Protein AF-A0AAV3R545-F1 (afdb_monomer_lite)

Structure (mmCIF, N/CA/C/O backbone):
data_AF-A0AAV3R545-F1
#
_entry.id   AF-A0AAV3R545-F1
#
loop_
_atom_site.group_PDB
_atom_site.id
_atom_site.type_symbol
_atom_site.label_atom_id
_atom_site.label_alt_id
_atom_site.label_comp_id
_atom_site.label_asym_id
_atom_site.label_entity_id
_atom_site.label_seq_id
_atom_site.pdbx_PDB_ins_code
_atom_site.Cartn_x
_atom_site.Cartn_y
_atom_site.Cartn_z
_atom_site.occupancy
_atom_site.B_iso_or_equiv
_atom_site.auth_seq_id
_atom_site.auth_comp_id
_atom_site.auth_asym_id
_atom_site.auth_atom_id
_atom_site.pdbx_PDB_model_num
ATOM 1 N N . MET A 1 1 ? 20.784 -56.265 -13.356 1.00 44.16 1 MET A N 1
ATOM 2 C CA . MET A 1 1 ? 19.702 -55.414 -12.827 1.00 44.16 1 MET A CA 1
ATOM 3 C C . MET A 1 1 ? 20.298 -54.553 -11.735 1.00 44.16 1 MET A C 1
ATOM 5 O O . MET A 1 1 ? 20.534 -55.053 -10.647 1.00 44.16 1 MET A O 1
ATOM 9 N N . SER A 1 2 ? 20.604 -53.310 -12.093 1.00 27.36 2 SER A N 1
ATOM 10 C CA . SER A 1 2 ? 21.056 -52.224 -11.220 1.00 27.36 2 SER A CA 1
ATOM 11 C C . SER A 1 2 ? 20.542 -50.917 -11.844 1.00 27.36 2 SER A C 1
ATOM 13 O O . SER A 1 2 ? 20.323 -50.897 -13.059 1.00 27.36 2 SER A O 1
ATOM 15 N N . PRO A 1 3 ? 20.265 -49.884 -11.038 1.00 34.41 3 PRO A N 1
ATOM 16 C CA . PRO A 1 3 ? 19.277 -48.861 -11.351 1.00 34.41 3 PRO A CA 1
ATOM 17 C C . PRO A 1 3 ? 19.827 -47.755 -12.254 1.00 34.41 3 PRO A C 1
ATOM 19 O O . PRO A 1 3 ? 20.996 -47.381 -12.188 1.00 34.41 3 PRO A O 1
ATOM 22 N N . THR A 1 4 ? 18.939 -47.224 -13.086 1.00 31.77 4 THR A N 1
ATOM 23 C CA . THR A 1 4 ? 19.144 -46.034 -13.908 1.00 31.77 4 THR A CA 1
ATOM 24 C C . THR A 1 4 ? 19.076 -44.797 -13.014 1.00 31.77 4 THR A C 1
ATOM 26 O O . THR A 1 4 ? 18.002 -44.436 -12.541 1.00 31.77 4 THR A O 1
ATOM 29 N N . THR A 1 5 ? 20.217 -44.148 -12.788 1.00 30.41 5 THR A N 1
ATOM 30 C CA . THR A 1 5 ? 20.275 -42.812 -12.184 1.00 30.41 5 THR A CA 1
ATOM 31 C C . THR A 1 5 ? 20.176 -41.768 -13.290 1.00 30.41 5 THR A C 1
ATOM 33 O O . THR A 1 5 ? 21.023 -41.694 -14.179 1.00 30.41 5 THR A O 1
ATOM 36 N N . THR A 1 6 ? 19.111 -40.977 -13.219 1.00 33.50 6 THR A N 1
ATOM 37 C CA . THR A 1 6 ? 18.848 -39.763 -13.993 1.00 33.50 6 THR A CA 1
ATOM 38 C C . THR A 1 6 ? 20.038 -38.804 -13.918 1.00 33.50 6 THR A C 1
ATOM 40 O O . THR A 1 6 ? 20.440 -38.395 -12.830 1.00 33.50 6 THR A O 1
ATOM 43 N N . SER A 1 7 ? 20.605 -38.448 -15.074 1.00 29.83 7 SER A N 1
ATOM 44 C CA . SER A 1 7 ? 21.698 -37.474 -15.165 1.00 29.83 7 SER A CA 1
ATOM 45 C C . SER A 1 7 ? 21.168 -36.064 -14.941 1.00 29.83 7 SER A C 1
ATOM 47 O O . SER A 1 7 ? 20.337 -35.572 -15.705 1.00 29.83 7 SER A O 1
ATOM 49 N N . ALA A 1 8 ? 21.691 -35.424 -13.902 1.00 32.12 8 ALA A N 1
ATOM 50 C CA . ALA A 1 8 ? 21.473 -34.028 -13.586 1.00 32.12 8 ALA A CA 1
ATOM 51 C C . ALA A 1 8 ? 22.062 -33.094 -14.659 1.00 32.12 8 ALA A C 1
ATOM 53 O O . ALA A 1 8 ? 23.067 -33.380 -15.310 1.00 32.12 8 ALA A O 1
ATOM 54 N N . THR A 1 9 ? 21.378 -31.967 -14.807 1.00 37.03 9 THR A N 1
ATOM 55 C CA . THR A 1 9 ? 21.679 -30.774 -15.595 1.00 37.03 9 THR A CA 1
ATOM 56 C C . THR A 1 9 ? 23.107 -30.256 -15.417 1.00 37.03 9 THR A C 1
ATOM 58 O O . THR A 1 9 ? 23.513 -29.918 -14.307 1.00 37.03 9 THR A O 1
ATOM 61 N N . ALA A 1 10 ? 23.816 -30.083 -16.533 1.00 34.56 10 ALA A N 1
ATOM 62 C CA . ALA A 1 10 ? 25.056 -29.322 -16.626 1.00 34.56 10 ALA A CA 1
ATOM 63 C C . ALA A 1 10 ? 24.870 -28.174 -17.633 1.00 34.56 10 ALA A C 1
ATOM 65 O O . ALA A 1 10 ? 25.181 -28.319 -18.809 1.00 34.56 10 ALA A O 1
ATOM 66 N N . TYR A 1 11 ? 24.357 -27.030 -17.175 1.00 37.19 11 TYR A N 1
ATOM 67 C CA . TYR A 1 11 ? 24.550 -25.752 -17.868 1.00 37.19 11 TYR A CA 1
ATOM 68 C C . TYR A 1 11 ? 25.542 -24.924 -17.051 1.00 37.19 11 TYR A C 1
ATOM 70 O O . TYR A 1 11 ? 25.176 -24.075 -16.245 1.00 37.19 11 TYR A O 1
ATOM 78 N N . GLY A 1 12 ? 26.824 -25.254 -17.224 1.00 33.75 12 GLY A N 1
ATOM 79 C CA . GLY A 1 12 ? 27.931 -24.387 -16.835 1.00 33.75 12 GLY A CA 1
ATOM 80 C C . GLY A 1 12 ? 28.019 -23.202 -17.797 1.00 33.75 12 GLY A C 1
ATOM 81 O O . GLY A 1 12 ? 27.789 -23.362 -18.995 1.00 33.75 12 GLY A O 1
ATOM 82 N N . GLY A 1 13 ? 28.322 -22.018 -17.262 1.00 40.00 13 GLY A N 1
ATOM 83 C CA . GLY A 1 13 ? 28.341 -20.739 -17.973 1.00 40.00 13 GLY A CA 1
ATOM 84 C C . GLY A 1 13 ? 29.256 -20.707 -19.199 1.00 40.00 13 GLY A C 1
ATOM 85 O O . GLY A 1 13 ? 30.432 -20.363 -19.106 1.00 40.00 13 GLY A O 1
ATOM 86 N N . ALA A 1 14 ? 28.696 -21.009 -20.368 1.00 47.88 14 ALA A N 1
ATOM 87 C CA . ALA A 1 14 ? 29.290 -20.641 -21.641 1.00 47.88 14 ALA A CA 1
ATOM 88 C C . ALA A 1 14 ? 29.030 -19.145 -21.875 1.00 47.88 14 ALA A C 1
ATOM 90 O O . ALA A 1 14 ? 27.878 -18.721 -21.951 1.00 47.88 14 ALA A O 1
ATOM 91 N N . LYS A 1 15 ? 30.094 -18.337 -21.987 1.00 56.66 15 LYS A N 1
ATOM 92 C CA . LYS A 1 15 ? 29.983 -16.969 -22.515 1.00 56.66 15 LYS A CA 1
ATOM 93 C C . LYS A 1 15 ? 29.318 -17.063 -23.889 1.00 56.66 15 LYS A C 1
ATOM 95 O O . LYS A 1 15 ? 29.859 -17.737 -24.760 1.00 56.66 15 LYS A O 1
ATOM 100 N N . LEU A 1 16 ? 28.166 -16.423 -24.072 1.00 64.25 16 LEU A N 1
ATOM 101 C CA . LEU A 1 16 ? 27.522 -16.293 -25.379 1.00 64.25 16 LEU A CA 1
ATOM 102 C C . LEU A 1 16 ? 28.503 -15.563 -26.305 1.00 64.25 16 LEU A C 1
ATOM 104 O O . LEU A 1 16 ? 28.792 -14.390 -26.089 1.00 64.25 16 LEU A O 1
ATOM 108 N N . GLN A 1 17 ? 29.096 -16.277 -27.265 1.00 73.25 17 GLN A N 1
ATOM 109 C CA . GLN A 1 17 ? 30.141 -15.716 -28.133 1.00 73.25 17 GLN A CA 1
ATOM 110 C C . GLN A 1 17 ? 29.561 -15.060 -29.388 1.00 73.25 17 GLN A C 1
ATOM 112 O O . GLN A 1 17 ? 30.221 -14.220 -30.004 1.00 73.25 17 GLN A O 1
ATOM 117 N N . THR A 1 18 ? 28.337 -15.434 -29.775 1.00 89.19 18 THR A N 1
ATOM 118 C CA . THR A 1 18 ? 27.686 -14.934 -30.984 1.00 89.19 18 THR A CA 1
ATOM 119 C C . THR A 1 18 ? 26.281 -14.401 -30.708 1.00 89.19 18 THR A C 1
ATOM 121 O O . THR A 1 18 ? 25.601 -14.794 -29.759 1.00 89.19 18 THR A O 1
ATOM 124 N N . PHE A 1 19 ? 25.833 -13.498 -31.583 1.00 91.12 19 PHE A N 1
ATOM 125 C CA . PHE A 1 19 ? 24.476 -12.956 -31.545 1.00 91.12 19 PHE A CA 1
ATOM 126 C C . PHE A 1 19 ? 23.408 -14.041 -31.763 1.00 91.12 19 PHE A C 1
ATOM 128 O O . PHE A 1 19 ? 22.352 -13.993 -31.135 1.00 91.12 19 PHE A O 1
ATOM 135 N N . ASP A 1 20 ? 23.682 -15.030 -32.614 1.00 91.38 20 ASP A N 1
ATOM 136 C CA . ASP A 1 20 ? 22.726 -16.100 -32.915 1.00 91.38 20 ASP A CA 1
ATOM 137 C C . ASP A 1 20 ? 22.503 -17.010 -31.697 1.00 91.38 20 ASP A C 1
ATOM 139 O O . ASP A 1 20 ? 21.362 -17.381 -31.400 1.00 91.38 20 ASP A O 1
ATOM 143 N N . ASP A 1 21 ? 23.560 -17.288 -30.925 1.00 90.38 21 ASP A N 1
ATOM 144 C CA . ASP A 1 21 ? 23.448 -18.002 -29.648 1.00 90.38 21 ASP A CA 1
ATOM 145 C C . ASP A 1 21 ? 22.614 -17.197 -28.645 1.00 90.38 21 ASP A C 1
ATOM 147 O O . ASP A 1 21 ? 21.720 -17.740 -27.997 1.00 90.38 21 ASP A O 1
ATOM 151 N N . PHE A 1 22 ? 22.856 -15.884 -28.552 1.00 91.62 22 PHE A N 1
ATOM 152 C CA . PHE A 1 22 ? 22.104 -14.986 -27.673 1.00 91.62 22 PHE A CA 1
ATOM 153 C C . PHE A 1 22 ? 20.603 -14.997 -27.986 1.00 91.62 22 PHE A C 1
ATOM 155 O O . PHE A 1 22 ? 19.785 -15.176 -27.082 1.00 91.62 22 PHE A O 1
ATOM 162 N N . VAL A 1 23 ? 20.224 -14.868 -29.261 1.00 91.12 23 VAL A N 1
ATOM 163 C CA . VAL A 1 23 ? 18.810 -14.912 -29.671 1.00 91.12 23 VAL A CA 1
ATOM 164 C C . VAL A 1 23 ? 18.205 -16.293 -29.426 1.00 91.12 23 VAL A C 1
ATOM 166 O O . VAL A 1 23 ? 17.050 -16.387 -29.015 1.00 91.12 23 VAL A O 1
ATOM 169 N N . THR A 1 24 ? 18.970 -17.365 -29.630 1.00 90.38 24 THR A N 1
ATOM 170 C CA . THR A 1 24 ? 18.493 -18.736 -29.403 1.00 90.38 24 THR A CA 1
ATOM 171 C C . THR A 1 24 ? 18.222 -19.000 -27.922 1.00 90.38 24 THR A C 1
ATOM 173 O O . THR A 1 24 ? 17.170 -19.531 -27.573 1.00 90.38 24 THR A O 1
ATOM 176 N N . VAL A 1 25 ? 19.141 -18.598 -27.041 1.00 90.88 25 VAL A N 1
ATOM 177 C CA . VAL A 1 25 ? 19.040 -18.852 -25.596 1.00 90.88 25 VAL A CA 1
ATOM 178 C C . VAL A 1 25 ? 18.043 -17.905 -24.921 1.00 90.88 25 VAL A C 1
ATOM 180 O O . VAL A 1 25 ? 17.323 -18.318 -24.013 1.00 90.88 25 VAL A O 1
ATOM 183 N N . HIS A 1 26 ? 17.960 -16.644 -25.355 1.00 89.25 26 HIS A N 1
ATOM 184 C CA . HIS A 1 26 ? 17.148 -15.616 -24.691 1.00 89.25 26 HIS A CA 1
ATOM 185 C C . HIS A 1 26 ? 15.897 -15.192 -25.465 1.00 89.25 26 HIS A C 1
ATOM 187 O O . HIS A 1 26 ? 15.149 -14.345 -24.983 1.00 89.25 26 HIS A O 1
ATOM 193 N N . GLY A 1 27 ? 15.609 -15.785 -26.626 1.00 86.56 27 GLY A N 1
ATOM 194 C CA . GLY A 1 27 ? 14.497 -15.374 -27.490 1.00 86.56 27 GLY A CA 1
ATOM 195 C C . GLY A 1 27 ? 13.128 -15.366 -26.803 1.00 86.56 27 GLY A C 1
ATOM 196 O O . GLY A 1 27 ? 12.340 -14.449 -27.031 1.00 86.56 27 GLY A O 1
ATOM 197 N N . ILE A 1 28 ? 12.861 -16.336 -25.918 1.00 84.75 28 ILE A N 1
ATOM 198 C CA . ILE A 1 28 ? 11.621 -16.383 -25.123 1.00 84.75 28 ILE A CA 1
ATOM 199 C C . ILE A 1 28 ? 11.548 -15.192 -24.157 1.00 84.75 28 ILE A C 1
ATOM 201 O O . ILE A 1 28 ? 10.515 -14.532 -24.087 1.00 84.75 28 ILE A O 1
ATOM 205 N N . LEU A 1 29 ? 12.644 -14.885 -23.455 1.00 87.81 29 LEU A N 1
ATOM 206 C CA . LEU A 1 29 ? 12.711 -13.764 -22.512 1.00 87.81 29 LEU A CA 1
ATOM 207 C C . LEU A 1 29 ? 12.573 -12.424 -23.239 1.00 87.81 29 LEU A C 1
ATOM 209 O O . LEU A 1 29 ? 11.765 -11.598 -22.838 1.00 87.81 29 LEU A O 1
ATOM 213 N N . LEU A 1 30 ? 13.279 -12.237 -24.356 1.00 89.62 30 LEU A N 1
ATOM 214 C CA . LEU A 1 30 ? 13.199 -11.014 -25.162 1.00 89.62 30 LEU A CA 1
ATOM 215 C C . LEU A 1 30 ? 11.778 -10.752 -25.678 1.00 89.62 30 LEU A C 1
ATOM 217 O O . LEU A 1 30 ? 11.335 -9.604 -25.697 1.00 89.62 30 LEU A O 1
ATOM 221 N N . ALA A 1 31 ? 11.064 -11.809 -26.080 1.00 84.56 31 ALA A N 1
ATOM 222 C CA . ALA A 1 31 ? 9.672 -11.712 -26.506 1.00 84.56 31 ALA A CA 1
ATOM 223 C C . ALA A 1 31 ? 8.729 -11.410 -25.331 1.00 84.56 31 ALA A C 1
ATOM 225 O O . ALA A 1 31 ? 7.874 -10.537 -25.457 1.00 84.56 31 ALA A O 1
ATOM 226 N N . ALA A 1 32 ? 8.904 -12.090 -24.194 1.00 82.62 32 ALA A N 1
ATOM 227 C CA . ALA A 1 32 ? 8.096 -11.874 -22.994 1.00 82.62 32 ALA A CA 1
ATOM 228 C C . ALA A 1 32 ? 8.285 -10.465 -22.402 1.00 82.62 32 ALA A C 1
ATOM 230 O O . ALA A 1 32 ? 7.320 -9.856 -21.956 1.00 82.62 32 ALA A O 1
ATOM 231 N N . SER A 1 33 ? 9.504 -9.921 -22.458 1.00 84.44 33 SER A N 1
ATOM 232 C CA . SER A 1 33 ? 9.833 -8.557 -22.022 1.00 84.44 33 SER A CA 1
ATOM 233 C C . SER A 1 33 ? 9.436 -7.471 -23.031 1.00 84.44 33 SER A C 1
ATOM 235 O O . SER A 1 33 ? 9.666 -6.293 -22.775 1.00 84.44 33 SER A O 1
ATOM 237 N N . GLY A 1 34 ? 8.880 -7.838 -24.192 1.00 88.50 34 GLY A N 1
ATOM 238 C CA . GLY A 1 34 ? 8.415 -6.882 -25.199 1.00 88.50 34 GLY A CA 1
ATOM 239 C C . GLY A 1 34 ? 9.522 -6.111 -25.926 1.00 88.50 34 GLY A C 1
ATOM 240 O O . GLY A 1 34 ? 9.231 -5.099 -26.560 1.00 88.50 34 GLY A O 1
ATOM 241 N N . VAL A 1 35 ? 10.782 -6.565 -25.872 1.00 90.75 35 VAL A N 1
ATOM 242 C CA . VAL A 1 35 ? 11.906 -5.865 -26.515 1.00 90.75 35 VAL A CA 1
ATOM 243 C C . VAL A 1 35 ? 11.809 -6.012 -28.043 1.00 90.75 35 VAL A C 1
ATOM 245 O O . VAL A 1 35 ? 11.854 -7.144 -28.548 1.00 90.75 35 VAL A O 1
ATOM 248 N N . PRO A 1 36 ? 11.734 -4.906 -28.814 1.00 93.00 36 PRO A N 1
ATOM 249 C CA . PRO A 1 36 ? 11.666 -4.950 -30.272 1.00 93.00 36 PRO A CA 1
ATOM 250 C C . PRO A 1 36 ? 12.821 -5.739 -30.899 1.00 93.00 36 PRO A C 1
ATOM 252 O O . PRO A 1 36 ? 13.984 -5.554 -30.542 1.00 93.00 36 PRO A O 1
ATOM 255 N N . LYS A 1 37 ? 12.520 -6.574 -31.905 1.00 92.00 37 LYS A N 1
ATOM 256 C CA . LYS A 1 37 ? 13.533 -7.387 -32.611 1.00 92.00 37 LYS A CA 1
ATOM 257 C C . LYS A 1 37 ? 14.652 -6.548 -33.235 1.00 92.00 37 LYS A C 1
ATOM 259 O O . LYS A 1 37 ? 15.791 -7.003 -33.296 1.00 92.00 37 LYS A O 1
ATOM 264 N N . SER A 1 38 ? 14.343 -5.324 -33.669 1.00 94.12 38 SER A N 1
ATOM 265 C CA . SER A 1 38 ? 15.325 -4.363 -34.193 1.00 94.12 38 SER A CA 1
ATOM 266 C C . SER A 1 38 ? 16.417 -4.015 -33.177 1.00 94.12 38 SER A C 1
ATOM 268 O O . SER A 1 38 ? 17.545 -3.731 -33.573 1.00 94.12 38 SER A O 1
ATOM 270 N N . LEU A 1 39 ? 16.110 -4.083 -31.878 1.00 95.75 39 LEU A N 1
ATOM 271 C CA . LEU A 1 39 ? 17.015 -3.717 -30.791 1.00 95.75 39 LEU A CA 1
ATOM 272 C C . LEU A 1 39 ? 17.810 -4.900 -30.228 1.00 95.75 39 LEU A C 1
ATOM 274 O O . LEU A 1 39 ? 18.756 -4.678 -29.480 1.00 95.75 39 LEU A O 1
ATOM 278 N N . HIS A 1 40 ? 17.501 -6.147 -30.600 1.00 94.69 40 HIS A N 1
ATOM 279 C CA . HIS A 1 40 ? 18.171 -7.335 -30.041 1.00 94.69 40 HIS A CA 1
ATOM 280 C C . HIS A 1 40 ? 19.680 -7.315 -30.272 1.00 94.69 40 HIS A C 1
ATOM 282 O O . HIS A 1 40 ? 20.450 -7.652 -29.376 1.00 94.69 40 HIS A O 1
ATOM 288 N N . ARG A 1 41 ? 20.117 -6.890 -31.464 1.00 94.56 41 ARG A N 1
ATOM 289 C CA . ARG A 1 41 ? 21.546 -6.816 -31.794 1.00 94.56 41 ARG A CA 1
ATOM 290 C C . ARG A 1 41 ? 22.263 -5.736 -30.992 1.00 94.56 41 ARG A C 1
ATOM 292 O O . ARG A 1 41 ? 23.383 -5.966 -30.546 1.00 94.56 41 ARG A O 1
ATOM 299 N N . LEU A 1 42 ? 21.609 -4.594 -30.793 1.00 94.94 42 LEU A N 1
ATOM 300 C CA . LEU A 1 42 ? 22.134 -3.509 -29.969 1.00 94.94 42 LEU A CA 1
ATOM 301 C C . LEU A 1 42 ? 22.218 -3.933 -28.498 1.00 94.94 42 LEU A C 1
ATOM 303 O O . LEU A 1 42 ? 23.244 -3.725 -27.861 1.00 94.94 42 LEU A O 1
ATOM 307 N N . LEU A 1 43 ? 21.181 -4.597 -27.985 1.00 94.50 43 LEU A N 1
ATOM 308 C CA . LEU A 1 43 ? 21.163 -5.144 -26.631 1.00 94.50 43 LEU A CA 1
ATOM 309 C C . LEU A 1 43 ? 22.303 -6.147 -26.418 1.00 94.50 43 LEU A C 1
ATOM 311 O O . LEU A 1 43 ? 23.042 -6.031 -25.448 1.00 94.50 43 LEU A O 1
ATOM 315 N N . TYR A 1 44 ? 22.489 -7.090 -27.347 1.00 94.56 44 TYR A N 1
ATOM 316 C CA . TYR A 1 44 ? 23.595 -8.048 -27.293 1.00 94.56 44 TYR A CA 1
ATOM 317 C C . TYR A 1 44 ? 24.960 -7.355 -27.255 1.00 94.56 44 TYR A C 1
ATOM 319 O O . TYR A 1 44 ? 25.812 -7.723 -26.447 1.00 94.56 44 TYR A O 1
ATOM 327 N N . GLN A 1 45 ? 25.165 -6.340 -28.103 1.00 94.44 45 GLN A N 1
ATOM 328 C CA . GLN A 1 45 ? 26.402 -5.559 -28.107 1.00 94.44 45 GLN A CA 1
ATOM 329 C C . GLN A 1 45 ? 26.638 -4.908 -26.747 1.00 94.44 45 GLN A C 1
ATOM 331 O O . GLN A 1 45 ? 27.707 -5.107 -26.180 1.00 94.44 45 GLN A O 1
ATOM 336 N N . LYS A 1 46 ? 25.629 -4.216 -26.202 1.00 94.81 46 LYS A N 1
ATOM 337 C CA . LYS A 1 46 ? 25.738 -3.541 -24.905 1.00 94.81 46 LYS A CA 1
ATOM 338 C C . LYS A 1 46 ? 25.986 -4.512 -23.756 1.00 94.81 46 LYS A C 1
ATOM 340 O O . LYS A 1 46 ? 26.809 -4.215 -22.904 1.00 94.81 46 LYS A O 1
ATOM 345 N N . LEU A 1 47 ? 25.327 -5.673 -23.748 1.00 91.81 47 LEU A N 1
ATOM 346 C CA . LEU A 1 47 ? 25.538 -6.707 -22.726 1.00 91.81 47 LEU A CA 1
ATOM 347 C C . LEU A 1 47 ? 26.945 -7.302 -22.812 1.00 91.81 47 LEU A C 1
ATOM 349 O O . LEU A 1 47 ? 27.597 -7.496 -21.795 1.00 91.81 47 LEU A O 1
ATOM 353 N N . THR A 1 48 ? 27.430 -7.564 -24.028 1.00 91.75 48 THR A N 1
ATOM 354 C CA . THR A 1 48 ? 28.762 -8.152 -24.244 1.00 91.75 48 THR A CA 1
ATOM 355 C C . THR A 1 48 ? 29.879 -7.169 -23.900 1.00 91.75 48 THR A C 1
ATOM 357 O O . THR A 1 48 ? 30.942 -7.583 -23.444 1.00 91.75 48 THR A O 1
ATOM 360 N N . SER A 1 49 ? 29.657 -5.875 -24.141 1.00 91.81 49 SER A N 1
ATOM 361 C CA . SER A 1 49 ? 30.622 -4.814 -23.852 1.00 91.81 49 SER A CA 1
ATOM 362 C C . SER A 1 49 ? 30.411 -4.132 -22.501 1.00 91.81 49 SER A C 1
ATOM 364 O O . SER A 1 49 ? 31.104 -3.155 -22.242 1.00 91.81 49 SER A O 1
ATOM 366 N N . GLU A 1 50 ? 29.430 -4.568 -21.703 1.00 91.12 50 GLU A N 1
ATOM 367 C CA . GLU A 1 50 ? 29.013 -3.913 -20.452 1.00 91.12 50 GLU A CA 1
ATOM 368 C C . GLU A 1 50 ? 28.826 -2.387 -20.620 1.00 91.12 50 GLU A C 1
ATOM 370 O O . GLU A 1 50 ? 29.307 -1.576 -19.832 1.00 91.12 50 GLU A O 1
ATOM 375 N N . ALA A 1 51 ? 28.160 -1.972 -21.704 1.00 93.12 51 ALA A N 1
ATOM 376 C CA . ALA A 1 51 ? 27.977 -0.559 -22.029 1.00 93.12 51 ALA A CA 1
ATOM 377 C C . ALA A 1 51 ? 26.738 0.029 -21.332 1.00 93.12 51 ALA A C 1
ATOM 379 O O . ALA A 1 51 ? 25.602 -0.232 -21.738 1.00 93.12 51 ALA A O 1
ATOM 380 N N . PHE A 1 52 ? 26.980 0.874 -20.327 1.00 92.69 52 PHE A N 1
ATOM 381 C CA . PHE A 1 52 ? 25.968 1.615 -19.567 1.00 92.69 52 PHE A CA 1
ATOM 382 C C . PHE A 1 52 ? 25.922 3.085 -20.008 1.00 92.69 52 PHE A C 1
ATOM 384 O O . PHE A 1 52 ? 26.498 3.965 -19.376 1.00 92.69 52 PHE A O 1
ATOM 391 N N . ASP A 1 53 ? 25.235 3.353 -21.117 1.00 93.88 53 ASP A N 1
ATOM 392 C CA . ASP A 1 53 ? 25.156 4.671 -21.771 1.00 93.88 53 ASP A CA 1
ATOM 393 C C . ASP A 1 53 ? 23.868 5.451 -21.443 1.00 93.88 53 ASP A C 1
ATOM 395 O O . ASP A 1 53 ? 23.561 6.461 -22.074 1.00 93.88 53 ASP A O 1
ATOM 399 N N . GLY A 1 54 ? 23.091 5.003 -20.450 1.00 91.88 54 GLY A N 1
ATOM 400 C CA . GLY A 1 54 ? 21.854 5.679 -20.041 1.00 91.88 54 GLY A CA 1
ATOM 401 C C . GLY A 1 54 ? 22.080 7.131 -19.602 1.00 91.88 54 GLY A C 1
ATOM 402 O O . GLY A 1 54 ? 21.267 7.998 -19.918 1.00 91.88 54 GLY A O 1
ATOM 403 N N . GLY A 1 55 ? 23.216 7.416 -18.955 1.00 91.00 55 GLY A N 1
ATOM 404 C CA . GLY A 1 55 ? 23.584 8.762 -18.498 1.00 91.00 55 GLY A CA 1
ATOM 405 C C . GLY A 1 55 ? 23.809 9.780 -19.623 1.00 91.00 55 GLY A C 1
ATOM 406 O O . GLY A 1 55 ? 23.681 10.978 -19.395 1.00 91.00 55 GLY A O 1
ATOM 407 N N . ASP A 1 56 ? 24.062 9.330 -20.857 1.00 92.38 56 ASP A N 1
ATOM 408 C CA . ASP A 1 56 ? 24.203 10.227 -22.014 1.00 92.38 56 ASP A CA 1
ATOM 409 C C . ASP A 1 56 ? 22.849 10.764 -22.512 1.00 92.38 56 ASP A C 1
ATOM 411 O O . ASP A 1 56 ? 22.795 11.699 -23.325 1.00 92.38 56 ASP A O 1
ATOM 415 N N . TYR A 1 57 ? 21.754 10.138 -22.068 1.00 94.25 57 TYR A N 1
ATOM 416 C CA . TYR A 1 57 ? 20.381 10.424 -22.479 1.00 94.25 57 TYR A CA 1
ATOM 417 C C . TYR A 1 57 ? 19.518 10.918 -21.333 1.00 94.25 57 TYR A C 1
ATOM 419 O O . TYR A 1 57 ? 18.599 11.693 -21.588 1.00 94.25 57 TYR A O 1
ATOM 427 N N . PHE A 1 58 ? 19.791 10.483 -20.106 1.00 93.62 58 PHE A N 1
ATOM 428 C CA . PHE A 1 58 ? 18.951 10.778 -18.961 1.00 93.62 58 PHE A CA 1
ATOM 429 C C . PHE A 1 58 ? 19.762 11.270 -17.772 1.00 93.62 58 PHE A C 1
ATOM 431 O O . PHE A 1 58 ? 20.846 10.768 -17.487 1.00 93.62 58 PHE A O 1
ATOM 438 N N . GLN A 1 59 ? 19.178 12.208 -17.038 1.00 92.12 59 GLN A N 1
ATOM 439 C CA . GLN A 1 59 ? 19.704 12.696 -15.774 1.00 92.12 59 GLN A CA 1
ATOM 440 C C . GLN A 1 59 ? 18.613 12.650 -14.713 1.00 92.12 59 GLN A C 1
ATOM 442 O O . GLN A 1 59 ? 17.4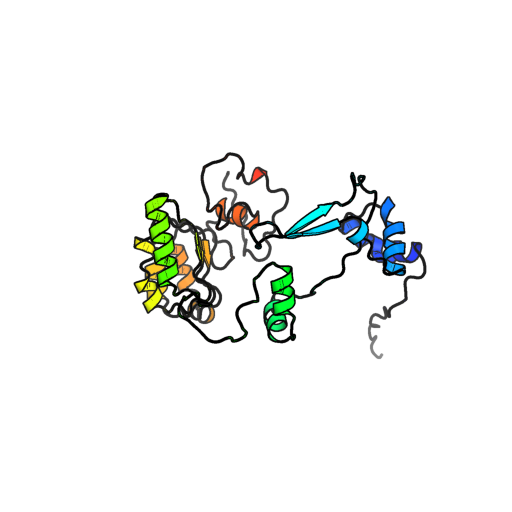45 12.907 -14.991 1.00 92.12 59 GLN A O 1
ATOM 447 N N . VAL A 1 60 ? 19.004 12.321 -13.487 1.00 88.00 60 VAL A N 1
ATOM 448 C CA . VAL A 1 60 ? 18.120 12.394 -12.327 1.00 88.00 60 VAL A CA 1
ATOM 449 C C . VAL A 1 60 ? 18.331 13.744 -11.649 1.00 88.00 60 VAL A C 1
ATOM 451 O O . VAL A 1 60 ? 19.460 14.092 -11.306 1.00 88.00 60 VAL A O 1
ATOM 454 N N . GLU A 1 61 ? 17.255 14.500 -11.457 1.00 87.06 61 GLU A N 1
ATOM 455 C CA . GLU A 1 61 ? 17.272 15.803 -10.789 1.00 87.06 61 GLU A CA 1
ATOM 456 C C . GLU A 1 61 ? 16.371 15.788 -9.552 1.00 87.06 61 GLU A C 1
ATOM 458 O O . GLU A 1 61 ? 15.322 15.137 -9.540 1.00 87.06 61 GLU A O 1
ATOM 463 N N . GLN A 1 62 ? 16.777 16.517 -8.513 1.00 78.44 62 GLN A N 1
ATOM 464 C CA . GLN A 1 62 ? 15.949 16.753 -7.331 1.00 78.44 62 GLN A CA 1
ATOM 465 C C . GLN A 1 62 ? 14.877 17.804 -7.642 1.00 78.44 62 GLN A C 1
ATOM 467 O O . GLN A 1 62 ? 15.131 18.767 -8.368 1.00 78.44 62 GLN A O 1
ATOM 472 N N . VAL A 1 63 ? 13.675 17.607 -7.107 1.00 80.69 63 VAL A N 1
ATOM 473 C CA . VAL A 1 63 ? 12.584 18.591 -7.164 1.00 80.69 63 VAL A CA 1
ATOM 474 C C . VAL A 1 63 ? 12.669 19.503 -5.931 1.00 80.69 63 VAL A C 1
ATOM 476 O O . VAL A 1 63 ? 13.188 19.077 -4.904 1.00 80.69 63 VAL A O 1
ATOM 479 N N . GLU A 1 64 ? 12.179 20.746 -6.026 1.00 65.19 64 GLU A N 1
ATOM 480 C CA . GLU A 1 64 ? 12.323 21.803 -4.999 1.00 65.19 64 GLU A CA 1
ATOM 481 C C . GLU A 1 64 ? 11.852 21.408 -3.581 1.00 65.19 64 GLU A C 1
ATOM 483 O O . GLU A 1 64 ? 12.317 22.004 -2.617 1.00 65.19 64 GLU A O 1
ATOM 488 N N . ASP A 1 65 ? 10.997 20.388 -3.442 1.00 64.25 65 ASP A N 1
ATOM 489 C CA . ASP A 1 65 ? 10.486 19.875 -2.155 1.00 64.25 65 ASP A CA 1
ATOM 490 C C . ASP A 1 65 ? 11.243 18.628 -1.630 1.00 64.25 65 ASP A C 1
ATOM 492 O O . ASP A 1 65 ? 10.821 17.979 -0.679 1.00 64.25 65 ASP A O 1
ATOM 496 N N . GLY A 1 66 ? 12.347 18.226 -2.274 1.00 62.53 66 GLY A N 1
ATOM 497 C CA . GLY A 1 66 ? 13.283 17.192 -1.798 1.00 62.53 66 GLY A CA 1
ATOM 498 C C . GLY A 1 66 ? 12.793 15.739 -1.865 1.00 62.53 66 GLY A C 1
ATOM 499 O O . GLY A 1 66 ? 13.587 14.854 -2.164 1.00 62.53 66 GLY A O 1
ATOM 500 N N . ARG A 1 67 ? 11.491 15.481 -1.693 1.00 68.19 67 ARG A N 1
ATOM 501 C CA . ARG A 1 67 ? 10.884 14.139 -1.551 1.00 68.19 67 ARG A CA 1
ATOM 502 C C . ARG A 1 67 ? 10.737 13.341 -2.843 1.00 68.19 67 ARG A C 1
ATOM 504 O O . ARG A 1 67 ? 10.313 12.189 -2.818 1.00 68.19 67 ARG A O 1
ATOM 511 N N . GLN A 1 68 ? 11.030 13.948 -3.988 1.00 72.38 68 GLN A N 1
ATOM 512 C CA . GLN A 1 68 ? 10.874 13.313 -5.292 1.00 72.38 68 GLN A CA 1
ATOM 513 C C . GLN A 1 68 ? 12.053 13.638 -6.205 1.00 72.38 68 GLN A C 1
ATOM 515 O O . GLN A 1 68 ? 12.641 14.723 -6.154 1.00 72.38 68 GLN A O 1
ATOM 520 N N . ARG A 1 69 ? 12.371 12.687 -7.087 1.00 79.50 69 ARG A N 1
ATOM 521 C CA . ARG A 1 69 ? 13.353 12.855 -8.158 1.00 79.50 69 ARG A CA 1
ATOM 522 C C . ARG A 1 69 ? 12.666 12.737 -9.501 1.00 79.50 69 ARG A C 1
ATOM 524 O O . ARG A 1 69 ? 11.852 11.840 -9.710 1.00 79.50 69 ARG A O 1
ATOM 531 N N . ARG A 1 70 ? 13.036 13.608 -10.433 1.00 86.12 70 ARG A N 1
ATOM 532 C CA . ARG A 1 70 ? 12.579 13.531 -11.820 1.00 86.12 70 ARG A CA 1
ATOM 533 C C . ARG A 1 70 ? 13.675 12.958 -12.706 1.00 86.12 70 ARG A C 1
ATOM 535 O O . ARG A 1 70 ? 14.839 13.328 -12.573 1.00 86.12 70 ARG A O 1
ATOM 542 N N . LEU A 1 71 ? 13.293 12.078 -13.627 1.00 88.56 71 LEU A N 1
ATOM 543 C CA . LEU A 1 71 ? 14.160 11.646 -14.718 1.00 88.56 71 LEU A CA 1
ATOM 544 C C . LEU A 1 71 ? 13.963 12.599 -15.900 1.00 88.56 71 LEU A C 1
ATOM 546 O O . LEU A 1 71 ? 12.871 12.689 -16.457 1.00 88.56 71 LEU A O 1
ATOM 550 N N . VAL A 1 72 ? 15.015 13.312 -16.279 1.00 91.19 72 VAL A N 1
ATOM 551 C CA . VAL A 1 72 ? 15.012 14.286 -17.371 1.00 91.19 72 VAL A CA 1
ATOM 552 C C . VAL A 1 72 ? 15.723 13.698 -18.57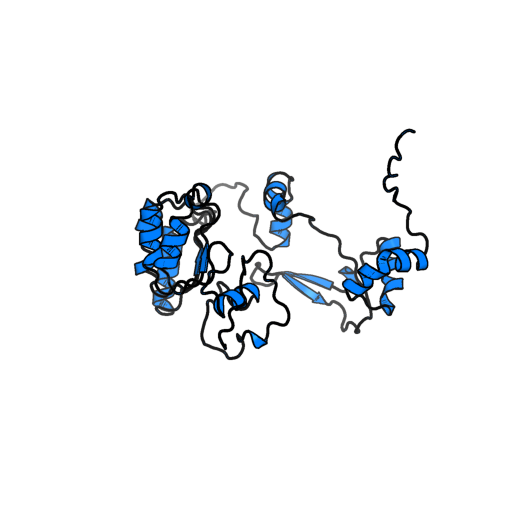7 1.00 91.19 72 VAL A C 1
ATOM 554 O O . VAL A 1 72 ? 16.829 13.178 -18.460 1.00 91.19 72 VAL A O 1
ATOM 557 N N . CYS A 1 73 ? 15.097 13.798 -19.749 1.00 92.25 73 CYS A N 1
ATOM 558 C CA . CYS A 1 73 ? 15.740 13.481 -21.018 1.00 92.25 73 CYS A CA 1
ATOM 559 C C . CYS A 1 73 ? 16.642 14.647 -21.446 1.00 92.25 73 CYS A C 1
ATOM 561 O O . CYS A 1 73 ? 16.170 15.762 -21.649 1.00 92.25 73 CYS A O 1
ATOM 563 N N . LEU A 1 74 ? 17.933 14.375 -21.617 1.00 92.50 74 LEU A N 1
ATOM 564 C CA . LEU A 1 74 ? 18.952 15.335 -22.051 1.00 92.50 74 LEU A CA 1
ATOM 565 C C . LEU A 1 74 ? 18.954 15.557 -23.569 1.00 92.50 74 LEU A C 1
ATOM 567 O O . LEU A 1 74 ? 19.582 16.492 -24.066 1.00 92.50 74 LEU A O 1
ATOM 571 N N . LYS A 1 75 ? 18.301 14.673 -24.331 1.00 90.56 75 LYS A N 1
ATOM 572 C CA . LYS A 1 75 ? 18.145 14.813 -25.783 1.00 90.56 75 LYS A CA 1
ATOM 573 C C . LYS A 1 75 ? 16.852 15.554 -26.107 1.00 90.56 75 LYS A C 1
ATOM 575 O O . LYS A 1 75 ? 15.841 15.361 -25.443 1.00 90.56 75 LYS A O 1
ATOM 580 N N . GLU A 1 76 ? 16.877 16.329 -27.187 1.00 89.50 76 GLU A N 1
ATOM 581 C CA . GLU A 1 76 ? 15.711 17.066 -27.696 1.00 89.50 76 GLU A CA 1
ATOM 582 C C . GLU A 1 76 ? 14.550 16.129 -28.079 1.00 89.50 76 GLU A C 1
ATOM 584 O O . GLU A 1 76 ? 13.382 16.472 -27.922 1.00 89.50 76 GLU A O 1
ATOM 589 N N . SER A 1 77 ? 14.863 14.916 -28.547 1.00 90.00 77 SER A N 1
ATOM 590 C CA . SER A 1 77 ? 13.886 13.845 -28.748 1.00 90.00 77 SER A CA 1
ATOM 591 C C . SER A 1 77 ? 14.544 12.463 -28.709 1.00 90.00 77 SER A C 1
ATOM 593 O O . SER A 1 77 ? 15.740 12.318 -28.975 1.00 90.00 77 SER A O 1
ATOM 595 N N . ILE A 1 78 ? 13.747 11.438 -28.395 1.00 90.06 78 ILE A N 1
ATOM 596 C CA . ILE A 1 78 ? 14.119 10.024 -28.510 1.00 90.06 78 ILE A CA 1
ATOM 597 C C . ILE A 1 78 ? 13.107 9.361 -29.443 1.00 90.06 78 ILE A C 1
ATOM 599 O O . ILE A 1 78 ? 11.897 9.455 -29.237 1.00 90.06 78 ILE A O 1
ATOM 603 N N . GLY A 1 79 ? 13.604 8.716 -30.497 1.00 92.44 79 GLY A N 1
ATOM 604 C CA . GLY A 1 79 ? 12.759 8.022 -31.460 1.00 92.44 79 GLY A CA 1
ATOM 605 C C . GLY A 1 79 ? 12.131 6.762 -30.865 1.00 92.44 79 GLY A C 1
ATOM 606 O O . GLY A 1 79 ? 12.711 6.090 -30.012 1.00 92.44 79 GLY A O 1
ATOM 607 N N . LYS A 1 80 ? 10.947 6.392 -31.357 1.00 91.75 80 LYS A N 1
ATOM 608 C CA . LYS A 1 80 ? 10.344 5.100 -31.014 1.00 91.75 80 LYS A CA 1
ATOM 609 C C . LYS A 1 80 ? 11.275 3.959 -31.442 1.00 91.75 80 LYS A C 1
ATOM 611 O O . LYS A 1 80 ? 11.765 3.965 -32.569 1.00 91.75 80 LYS A O 1
ATOM 616 N N . ASP A 1 81 ? 11.483 2.993 -30.547 1.00 92.75 81 ASP A N 1
ATOM 617 C CA . ASP A 1 81 ? 12.313 1.799 -30.761 1.00 92.75 81 ASP A CA 1
ATOM 618 C C . ASP A 1 81 ? 13.735 2.118 -31.269 1.00 92.75 81 ASP A C 1
ATOM 620 O O . ASP A 1 81 ? 14.341 1.315 -31.979 1.00 92.75 81 ASP A O 1
ATOM 624 N N . SER A 1 82 ? 14.270 3.303 -30.937 1.00 93.69 82 SER A N 1
ATOM 625 C CA . SER A 1 82 ? 15.563 3.765 -31.454 1.00 93.69 82 SER A CA 1
ATOM 626 C C . SER A 1 82 ? 16.757 3.326 -30.610 1.00 93.69 82 SER A C 1
ATOM 628 O O . SER A 1 82 ? 17.887 3.387 -31.089 1.00 93.69 82 SER A O 1
ATOM 630 N N . ASN A 1 83 ? 16.542 2.944 -29.348 1.00 94.00 83 ASN A N 1
ATOM 631 C CA . ASN A 1 83 ? 17.616 2.580 -28.426 1.00 94.00 83 ASN A CA 1
ATOM 632 C C . ASN A 1 83 ? 17.125 1.619 -27.325 1.00 94.00 83 ASN A C 1
ATOM 634 O O . ASN A 1 83 ? 15.926 1.483 -27.093 1.00 94.00 83 ASN A O 1
ATOM 638 N N . VAL A 1 84 ? 18.069 0.965 -26.647 1.00 94.06 84 VAL A N 1
ATOM 639 C CA . VAL A 1 84 ? 17.869 0.113 -25.465 1.00 94.06 84 VAL A CA 1
ATOM 640 C C . VAL A 1 84 ? 18.959 0.444 -24.453 1.00 94.06 84 VAL A C 1
ATOM 642 O O . VAL A 1 84 ? 20.122 0.530 -24.835 1.00 94.06 84 VAL A O 1
ATOM 645 N N . PHE A 1 85 ? 18.609 0.645 -23.187 1.00 93.56 85 PHE A N 1
ATOM 646 C CA . PHE A 1 85 ? 19.556 1.055 -22.148 1.00 93.56 85 PHE A CA 1
ATOM 647 C C . PHE A 1 85 ? 19.697 -0.043 -21.105 1.00 93.56 85 PHE A C 1
ATOM 649 O O . PHE A 1 85 ? 18.699 -0.610 -20.664 1.00 93.56 85 PHE A O 1
ATOM 656 N N . LEU A 1 86 ? 20.938 -0.344 -20.731 1.00 92.12 86 LEU A N 1
ATOM 657 C CA . LEU A 1 86 ? 21.219 -1.232 -19.613 1.00 92.12 86 LEU A CA 1
ATOM 658 C C . LEU A 1 86 ? 21.179 -0.423 -18.323 1.00 92.12 86 LEU A C 1
ATOM 660 O O . LEU A 1 86 ? 21.782 0.647 -18.240 1.00 92.12 86 LEU A O 1
ATOM 664 N N . VAL A 1 87 ? 20.470 -0.947 -17.331 1.00 86.69 87 VAL A N 1
ATOM 665 C CA . VAL A 1 87 ? 20.405 -0.388 -15.983 1.00 86.69 87 VAL A CA 1
ATOM 666 C C . VAL A 1 87 ? 20.816 -1.497 -15.037 1.00 86.69 87 VAL A C 1
ATOM 668 O O . VAL A 1 87 ? 20.263 -2.594 -15.100 1.00 86.69 87 VAL A O 1
ATOM 671 N N . ASP A 1 88 ? 21.808 -1.217 -14.202 1.00 83.88 88 ASP A N 1
ATOM 672 C CA . ASP A 1 88 ? 22.215 -2.150 -13.163 1.00 83.88 88 ASP A CA 1
ATOM 673 C C . ASP A 1 88 ? 21.271 -2.051 -11.959 1.00 83.88 88 ASP A C 1
ATOM 675 O O . ASP A 1 88 ? 20.702 -0.994 -11.665 1.00 83.88 88 ASP A O 1
ATOM 679 N N . HIS A 1 89 ? 21.089 -3.162 -11.256 1.00 79.75 89 HIS A N 1
ATOM 680 C CA . HIS A 1 89 ? 20.242 -3.190 -10.076 1.00 79.75 89 HIS A CA 1
ATOM 681 C C . HIS A 1 89 ? 21.002 -2.592 -8.893 1.00 79.75 89 HIS A C 1
ATOM 683 O O . HIS A 1 89 ? 21.917 -3.209 -8.355 1.00 79.75 89 HIS A O 1
ATOM 689 N N . ALA A 1 90 ? 20.572 -1.416 -8.429 1.00 77.75 90 ALA A N 1
ATOM 690 C CA . ALA A 1 90 ? 21.122 -0.797 -7.220 1.00 77.75 90 ALA A CA 1
ATOM 691 C C . ALA A 1 90 ? 20.997 -1.703 -5.978 1.00 77.75 90 ALA A C 1
ATOM 693 O O . ALA A 1 90 ? 21.825 -1.644 -5.069 1.00 77.75 90 ALA A O 1
ATOM 694 N N . TRP A 1 91 ? 19.960 -2.546 -5.954 1.00 88.12 91 TRP A N 1
ATOM 695 C CA . TRP A 1 91 ? 19.728 -3.571 -4.947 1.00 88.12 91 TRP A CA 1
ATOM 696 C C . TRP A 1 91 ? 18.838 -4.676 -5.533 1.00 88.12 91 TRP A C 1
ATOM 698 O O . TRP A 1 91 ? 17.821 -4.392 -6.162 1.00 88.12 91 TRP A O 1
ATOM 708 N N . THR A 1 92 ? 19.228 -5.940 -5.348 1.00 84.62 92 THR A N 1
ATOM 709 C CA . THR A 1 92 ? 18.432 -7.113 -5.745 1.00 84.62 92 THR A CA 1
ATOM 710 C C . THR A 1 92 ? 18.001 -7.864 -4.495 1.00 84.62 92 THR A C 1
ATOM 712 O O . THR A 1 92 ? 18.853 -8.309 -3.729 1.00 84.62 92 THR A O 1
ATOM 715 N N . PHE A 1 93 ? 16.696 -8.042 -4.303 1.00 84.38 93 PHE A N 1
ATOM 716 C CA . PHE A 1 93 ? 16.152 -8.695 -3.115 1.00 84.38 93 PHE A CA 1
ATOM 717 C C . PHE A 1 93 ? 14.875 -9.480 -3.415 1.00 84.38 93 PHE A C 1
ATOM 719 O O . PHE A 1 93 ? 14.194 -9.260 -4.417 1.00 84.38 93 PHE A O 1
ATOM 726 N N . ARG A 1 94 ? 14.537 -10.400 -2.508 1.00 79.56 94 ARG A N 1
ATOM 727 C CA . ARG A 1 94 ? 13.179 -10.935 -2.364 1.00 79.56 94 ARG A CA 1
ATOM 728 C C . ARG A 1 94 ? 12.500 -10.176 -1.238 1.00 79.56 94 ARG A C 1
ATOM 730 O O . ARG A 1 94 ? 13.157 -9.858 -0.255 1.00 79.56 94 ARG A O 1
ATOM 737 N N . LEU A 1 95 ? 11.196 -9.928 -1.352 1.00 73.75 95 LEU A N 1
ATOM 738 C CA . LEU A 1 95 ? 10.468 -9.103 -0.380 1.00 73.75 95 LEU A CA 1
ATOM 739 C C . LEU A 1 95 ? 10.647 -9.584 1.071 1.00 73.75 95 LEU A C 1
ATOM 741 O O . LEU A 1 95 ? 10.886 -8.772 1.954 1.00 73.75 95 LEU A O 1
ATOM 745 N N . ALA A 1 96 ? 10.618 -10.901 1.295 1.00 73.88 96 ALA A N 1
ATOM 746 C CA . ALA A 1 96 ? 10.809 -11.502 2.618 1.00 73.88 96 ALA A CA 1
ATOM 747 C C . ALA A 1 96 ? 12.207 -11.257 3.219 1.00 73.88 96 ALA A C 1
ATOM 749 O O . ALA A 1 96 ? 12.353 -11.227 4.436 1.00 73.88 96 ALA A O 1
ATOM 750 N N . ASP A 1 97 ? 13.220 -11.065 2.374 1.00 81.75 97 ASP A N 1
ATOM 751 C CA . ASP A 1 97 ? 14.607 -10.855 2.795 1.00 81.75 97 ASP A CA 1
ATOM 752 C C . ASP A 1 97 ? 14.970 -9.361 2.835 1.00 81.75 97 ASP A C 1
ATOM 754 O O . ASP A 1 97 ? 16.019 -8.998 3.359 1.00 81.75 97 ASP A O 1
ATOM 758 N N . ALA A 1 98 ? 14.118 -8.493 2.277 1.00 85.12 98 ALA A N 1
ATOM 759 C CA . ALA A 1 98 ? 14.395 -7.076 2.068 1.00 85.12 98 ALA A CA 1
ATOM 760 C C . ALA A 1 98 ? 14.732 -6.356 3.380 1.00 85.12 98 ALA A C 1
ATOM 762 O O . ALA A 1 98 ? 15.746 -5.669 3.477 1.00 85.12 98 ALA A O 1
ATOM 763 N N . PHE A 1 99 ? 13.895 -6.572 4.398 1.00 83.56 99 PHE A N 1
ATOM 764 C CA . PHE A 1 99 ? 14.049 -5.963 5.715 1.00 83.56 99 PHE A CA 1
ATOM 765 C C . PHE A 1 99 ? 15.355 -6.399 6.393 1.00 83.56 99 PHE A C 1
ATOM 767 O O . PHE A 1 99 ? 16.159 -5.558 6.790 1.00 83.56 99 PHE A O 1
ATOM 774 N N . ASN A 1 100 ? 15.614 -7.710 6.436 1.00 83.38 100 ASN A N 1
ATOM 775 C CA . ASN A 1 100 ? 16.837 -8.250 7.035 1.00 83.38 100 ASN A CA 1
ATOM 776 C C . ASN A 1 100 ? 18.084 -7.750 6.296 1.00 83.38 100 ASN A C 1
ATOM 778 O O . ASN A 1 100 ? 19.064 -7.372 6.925 1.00 83.38 100 ASN A O 1
ATOM 782 N N . GLN A 1 101 ? 18.045 -7.670 4.963 1.00 88.56 101 GLN A N 1
ATOM 783 C CA . GLN A 1 101 ? 19.164 -7.142 4.182 1.00 88.56 101 GLN A CA 1
ATOM 784 C C . GLN A 1 101 ? 19.438 -5.666 4.477 1.00 88.56 101 GLN A C 1
ATOM 786 O O . GLN A 1 101 ? 20.601 -5.293 4.598 1.00 88.56 101 GLN A O 1
ATOM 791 N N . LEU A 1 102 ? 18.404 -4.830 4.615 1.00 89.38 102 LEU A N 1
ATOM 792 C CA . LEU A 1 102 ? 18.583 -3.420 4.982 1.00 89.38 102 LEU A CA 1
ATOM 793 C C . LEU A 1 102 ? 19.218 -3.265 6.368 1.00 89.38 102 LEU A C 1
ATOM 795 O O . LEU A 1 102 ? 20.007 -2.345 6.565 1.00 89.38 102 LEU A O 1
ATOM 799 N N . GLN A 1 103 ? 18.910 -4.170 7.299 1.00 84.31 103 GLN A N 1
ATOM 800 C CA . GLN A 1 103 ? 19.458 -4.155 8.653 1.00 84.31 103 GLN A CA 1
ATOM 801 C C . GLN A 1 103 ? 20.887 -4.714 8.730 1.00 84.31 103 GLN A C 1
ATOM 803 O O . GLN A 1 103 ? 21.728 -4.182 9.452 1.00 84.31 103 GLN A O 1
ATOM 808 N N . GLU A 1 104 ? 21.163 -5.805 8.016 1.00 89.56 104 GLU A N 1
ATOM 809 C CA . GLU A 1 104 ? 22.407 -6.567 8.156 1.00 89.56 104 GLU A CA 1
ATOM 810 C C . GLU A 1 104 ? 23.507 -6.121 7.190 1.00 89.56 104 GLU A C 1
ATOM 812 O O . GLU A 1 104 ? 24.688 -6.294 7.498 1.00 89.56 104 GLU A O 1
ATOM 817 N N . VAL A 1 105 ? 23.158 -5.567 6.021 1.00 90.31 105 VAL A N 1
ATOM 818 C CA . VAL A 1 105 ? 24.138 -5.137 5.014 1.00 90.31 105 VAL A CA 1
ATOM 819 C C . VAL A 1 105 ? 24.589 -3.704 5.315 1.00 90.31 105 VAL A C 1
ATOM 821 O O . VAL A 1 105 ? 23.818 -2.764 5.104 1.00 90.31 105 VAL A O 1
ATOM 824 N N . PRO A 1 106 ? 25.854 -3.488 5.726 1.00 89.94 106 PRO A N 1
ATOM 825 C CA . PRO A 1 106 ? 26.313 -2.166 6.132 1.00 89.94 106 PRO A CA 1
ATOM 826 C C . PRO A 1 106 ? 26.186 -1.131 5.007 1.00 89.94 106 PRO A C 1
ATOM 828 O O . PRO A 1 106 ? 26.605 -1.359 3.862 1.00 89.94 106 PRO A O 1
ATOM 831 N N . GLY A 1 107 ? 25.622 0.032 5.330 1.00 87.06 107 GLY A N 1
ATOM 832 C CA . GLY A 1 107 ? 25.475 1.138 4.390 1.00 87.06 107 GLY A CA 1
ATOM 833 C C . GLY A 1 107 ? 24.347 0.960 3.367 1.00 87.06 107 GLY A C 1
ATOM 834 O O . GLY A 1 107 ? 24.194 1.820 2.499 1.00 87.06 107 GLY A O 1
ATOM 835 N N . LEU A 1 108 ? 23.632 -0.175 3.346 1.00 90.19 108 LEU A N 1
ATOM 836 C CA . LEU A 1 108 ? 22.588 -0.412 2.346 1.00 90.19 108 LEU A CA 1
ATOM 837 C C . LEU A 1 108 ? 21.374 0.479 2.602 1.00 90.19 108 LEU A C 1
ATOM 839 O O . LEU A 1 108 ? 20.908 1.121 1.661 1.00 90.19 108 LEU A O 1
ATOM 843 N N . ALA A 1 109 ? 20.903 0.545 3.848 1.00 87.38 109 ALA A N 1
ATOM 844 C CA . ALA A 1 109 ? 19.768 1.374 4.236 1.00 87.38 109 ALA A CA 1
ATOM 845 C C . ALA A 1 109 ? 20.018 2.852 3.921 1.00 87.38 109 ALA A C 1
ATOM 847 O O . ALA A 1 109 ? 19.182 3.487 3.291 1.00 87.38 109 ALA A O 1
ATOM 848 N N . GLU A 1 110 ? 21.199 3.372 4.245 1.00 87.44 110 GLU A N 1
ATOM 849 C CA . GLU A 1 110 ? 21.590 4.760 4.004 1.00 87.44 110 GLU A CA 1
ATOM 850 C C . GLU A 1 110 ? 21.671 5.066 2.506 1.00 87.44 110 GLU A C 1
ATOM 852 O O . GLU A 1 110 ? 21.197 6.107 2.052 1.00 87.44 110 GLU A O 1
ATOM 857 N N . ARG A 1 111 ? 22.222 4.143 1.703 1.00 86.94 111 ARG A N 1
ATOM 858 C CA . ARG A 1 111 ? 22.249 4.294 0.239 1.00 86.94 111 ARG A CA 1
ATOM 859 C C . ARG A 1 111 ? 20.847 4.258 -0.366 1.00 86.94 111 ARG A C 1
ATOM 861 O O . ARG A 1 111 ? 20.573 5.050 -1.266 1.00 86.94 111 ARG A O 1
ATOM 868 N N . MET A 1 112 ? 19.982 3.348 0.088 1.00 88.75 112 MET A N 1
ATOM 869 C CA . MET A 1 112 ? 18.598 3.258 -0.389 1.00 88.75 112 MET A CA 1
ATOM 870 C C . MET A 1 112 ? 17.801 4.494 0.024 1.00 88.75 112 MET A C 1
ATOM 872 O O . MET A 1 112 ? 17.133 5.082 -0.818 1.00 88.75 112 MET A O 1
ATOM 876 N N . ALA A 1 113 ? 17.946 4.946 1.267 1.00 84.69 113 ALA A N 1
ATOM 877 C CA . ALA A 1 113 ? 17.337 6.167 1.772 1.00 84.69 113 ALA A CA 1
ATOM 878 C C . ALA A 1 113 ? 17.767 7.386 0.945 1.00 84.69 113 ALA A C 1
ATOM 880 O O . ALA A 1 113 ? 16.925 8.060 0.355 1.00 84.69 113 ALA A O 1
ATOM 881 N N . ALA A 1 114 ? 19.075 7.586 0.756 1.00 82.81 114 ALA A N 1
ATOM 882 C CA . ALA A 1 114 ? 19.592 8.667 -0.076 1.00 82.81 114 ALA A CA 1
ATOM 883 C C . ALA A 1 114 ? 19.074 8.590 -1.522 1.00 82.81 114 ALA A C 1
ATOM 885 O O . ALA A 1 114 ? 18.750 9.617 -2.112 1.00 82.81 114 ALA A O 1
ATOM 886 N N . MET A 1 115 ? 18.979 7.394 -2.114 1.00 81.06 115 MET A N 1
ATOM 887 C CA . MET A 1 115 ? 18.451 7.206 -3.472 1.00 81.06 115 MET A CA 1
ATOM 888 C C . MET A 1 115 ? 16.954 7.522 -3.573 1.00 81.06 115 MET A C 1
ATOM 890 O O . MET A 1 115 ? 16.534 8.115 -4.567 1.00 81.06 115 MET A O 1
ATOM 894 N N . MET A 1 116 ? 16.186 7.161 -2.545 1.00 79.44 116 MET A N 1
ATOM 895 C CA . MET A 1 116 ? 14.735 7.342 -2.452 1.00 79.44 116 MET A CA 1
ATOM 896 C C . MET A 1 116 ? 14.329 8.698 -1.859 1.00 79.44 116 MET A C 1
ATOM 898 O O . MET A 1 116 ? 13.149 8.904 -1.599 1.00 79.44 116 MET A O 1
ATOM 902 N N . CYS A 1 117 ? 15.279 9.623 -1.669 1.00 71.94 117 CYS A N 1
ATOM 903 C CA . CYS A 1 117 ? 15.034 10.919 -1.027 1.00 71.94 117 CYS A CA 1
ATOM 904 C C . CYS A 1 117 ? 14.401 10.803 0.369 1.00 71.94 117 CYS A C 1
ATOM 906 O O . CYS A 1 117 ? 13.527 11.582 0.741 1.00 71.94 117 CYS A O 1
ATOM 908 N N . VAL A 1 118 ? 14.851 9.814 1.132 1.00 73.38 118 VAL A N 1
ATOM 909 C CA . VAL A 1 118 ? 14.609 9.722 2.567 1.00 73.38 118 VAL A CA 1
ATOM 910 C C . VAL A 1 118 ? 15.801 10.393 3.242 1.00 73.38 118 VAL A C 1
ATOM 912 O O . VAL A 1 118 ? 16.938 9.946 3.070 1.00 73.38 118 VAL A O 1
ATOM 915 N N . ASP A 1 119 ? 15.563 11.493 3.949 1.00 64.00 119 ASP A N 1
ATOM 916 C CA . ASP A 1 119 ? 16.618 12.266 4.601 1.00 64.00 119 ASP A CA 1
ATOM 917 C C . ASP A 1 119 ? 17.302 11.425 5.698 1.00 64.00 119 ASP A C 1
ATOM 919 O O . ASP A 1 119 ? 16.660 10.960 6.636 1.00 64.00 119 ASP A O 1
ATOM 923 N N . VAL A 1 120 ? 18.616 11.193 5.558 1.00 52.88 120 VAL A N 1
ATOM 924 C CA . VAL A 1 120 ? 19.449 10.433 6.524 1.00 52.88 120 VAL A CA 1
ATOM 925 C C . VAL A 1 120 ? 20.220 11.374 7.467 1.00 52.88 120 VAL A C 1
ATOM 927 O O . VAL A 1 120 ? 20.795 10.943 8.467 1.00 52.88 120 VAL A O 1
ATOM 930 N N . GLU A 1 121 ? 20.252 12.675 7.171 1.00 45.38 121 GLU A N 1
ATOM 931 C CA . GLU A 1 121 ? 20.961 13.674 7.974 1.00 45.38 121 GLU A CA 1
ATOM 932 C C . GLU A 1 121 ? 20.159 14.048 9.230 1.00 45.38 121 GLU A C 1
ATOM 934 O O . GLU A 1 121 ? 19.471 15.063 9.280 1.00 45.38 121 GLU A O 1
ATOM 939 N N . THR A 1 122 ? 20.239 13.219 10.274 1.00 42.59 122 THR A N 1
ATOM 940 C CA . THR A 1 122 ? 19.863 13.628 11.645 1.00 42.59 122 THR A CA 1
ATOM 941 C C . THR A 1 122 ? 20.570 12.815 12.735 1.00 42.59 122 THR A C 1
ATOM 943 O O . THR A 1 122 ? 19.992 12.530 13.781 1.00 42.59 122 THR A O 1
ATOM 946 N N . PHE A 1 123 ? 21.828 12.407 12.517 1.00 44.66 123 PHE A N 1
ATOM 947 C CA . PHE A 1 123 ? 22.512 11.501 13.457 1.00 44.66 123 PHE A CA 1
ATOM 948 C C . PHE A 1 123 ? 23.989 11.798 13.768 1.00 44.66 123 PHE A C 1
ATOM 950 O O . PHE A 1 123 ? 24.689 10.873 14.177 1.00 44.66 123 PHE A O 1
ATOM 957 N N . GLN A 1 124 ? 24.502 13.029 13.626 1.00 34.31 124 GLN A N 1
ATOM 958 C CA . GLN A 1 124 ? 25.830 13.362 14.181 1.00 34.31 124 GLN A CA 1
ATOM 959 C C . GLN A 1 124 ? 25.854 14.716 14.908 1.00 34.31 124 GLN A C 1
ATOM 961 O O . GLN A 1 124 ? 25.412 15.732 14.382 1.00 34.31 124 GLN A O 1
ATOM 966 N N . ASP A 1 125 ? 26.346 14.644 16.147 1.00 47.84 125 ASP A N 1
ATOM 967 C CA . ASP A 1 125 ? 26.384 15.636 17.225 1.00 47.84 125 ASP A CA 1
ATOM 968 C C . ASP A 1 125 ? 27.033 16.988 16.873 1.00 47.84 125 ASP A C 1
ATOM 970 O O . ASP A 1 125 ? 28.200 17.002 16.496 1.00 47.84 125 ASP A O 1
ATOM 974 N N . GLU A 1 126 ? 26.363 18.111 17.182 1.00 33.31 126 GLU A N 1
ATOM 975 C CA . GLU A 1 126 ? 27.006 19.343 17.685 1.00 33.31 126 GLU A CA 1
ATOM 976 C C . GLU A 1 126 ? 26.101 20.082 18.703 1.00 33.31 126 GLU A C 1
ATOM 978 O O . GLU A 1 126 ? 24.874 20.119 18.608 1.00 33.31 126 GLU A O 1
ATOM 983 N N . GLU A 1 127 ? 26.727 20.640 19.741 1.00 37.06 127 GLU A N 1
ATOM 984 C CA . GLU A 1 127 ? 26.123 21.175 20.966 1.00 37.06 127 GLU A CA 1
ATOM 985 C C . GLU A 1 127 ? 25.356 22.519 20.803 1.00 37.06 127 GLU A C 1
ATOM 987 O O . GLU A 1 127 ? 25.981 23.560 20.625 1.00 37.06 127 GLU A O 1
ATOM 992 N N . LYS A 1 128 ? 24.035 22.512 21.094 1.00 31.64 128 LYS A N 1
ATOM 993 C CA . LYS A 1 128 ? 23.152 23.619 21.598 1.00 31.64 128 LYS A CA 1
ATOM 994 C C . LYS A 1 128 ? 22.900 24.859 20.688 1.00 31.64 128 LYS A C 1
ATOM 996 O O . LYS A 1 128 ? 23.769 25.221 19.911 1.00 31.64 128 LYS A O 1
ATOM 1001 N N . PRO A 1 129 ? 21.783 25.632 20.842 1.00 33.25 129 PRO A N 1
ATOM 1002 C CA . PRO A 1 129 ? 20.741 25.590 21.882 1.00 33.25 129 PRO A CA 1
ATOM 1003 C C . PRO A 1 129 ? 19.281 25.485 21.365 1.00 33.25 129 PRO A C 1
ATOM 1005 O O . PRO A 1 129 ? 18.869 26.197 20.458 1.00 33.25 129 PRO A O 1
ATOM 1008 N N . ALA A 1 130 ? 18.479 24.665 22.053 1.00 38.56 130 ALA A N 1
ATOM 1009 C CA . ALA A 1 130 ? 17.021 24.765 22.218 1.00 38.56 130 ALA A CA 1
ATOM 1010 C C . ALA A 1 130 ? 16.203 25.338 21.041 1.00 38.56 130 ALA A C 1
ATOM 1012 O O . ALA A 1 130 ? 15.619 26.416 21.162 1.00 38.56 130 ALA A O 1
ATOM 1013 N N . LYS A 1 131 ? 16.098 24.579 19.949 1.00 34.31 131 LYS A N 1
ATOM 1014 C CA . LYS A 1 131 ? 14.859 24.479 19.169 1.00 34.31 131 LYS A CA 1
ATOM 1015 C C . LYS A 1 131 ? 14.685 23.019 18.773 1.00 34.31 131 LYS A C 1
ATOM 1017 O O . LYS A 1 131 ? 15.512 22.464 18.062 1.00 34.31 131 LYS A O 1
ATOM 1022 N N . GLU A 1 132 ? 13.678 22.420 19.386 1.00 42.06 132 GLU A N 1
ATOM 1023 C CA . GLU A 1 132 ? 13.224 21.049 19.210 1.00 42.06 132 GLU A CA 1
ATOM 1024 C C . GLU A 1 132 ? 12.736 20.870 17.772 1.00 42.06 132 GLU A C 1
ATOM 1026 O O . GLU A 1 132 ? 11.719 21.438 17.400 1.00 42.06 132 GLU A O 1
ATOM 1031 N N . GLU A 1 133 ? 13.477 20.113 16.975 1.00 37.06 133 GLU A N 1
ATOM 1032 C CA . GLU A 1 133 ? 12.909 19.230 15.956 1.00 37.06 133 GLU A CA 1
ATOM 1033 C C . GLU A 1 133 ? 13.710 17.934 16.066 1.00 37.06 133 GLU A C 1
ATOM 1035 O O . GLU A 1 133 ? 14.750 17.697 15.453 1.00 37.06 133 GLU A O 1
ATOM 1040 N N . SER A 1 134 ? 13.266 17.185 17.062 1.00 32.78 134 SER A N 1
ATOM 1041 C CA . SER A 1 134 ? 13.574 15.802 17.349 1.00 32.78 134 SER A CA 1
ATOM 1042 C C . SER A 1 134 ? 13.292 14.939 16.126 1.00 32.78 134 SER A C 1
ATOM 1044 O O . SER A 1 134 ? 12.344 15.144 15.369 1.00 32.78 134 SER A O 1
ATOM 1046 N N . ASN A 1 135 ? 14.101 13.900 15.981 1.00 41.53 135 ASN A N 1
ATOM 1047 C CA . ASN A 1 135 ? 13.731 12.719 15.226 1.00 41.53 135 ASN A CA 1
ATOM 1048 C C . ASN A 1 135 ? 12.615 11.989 15.999 1.00 41.53 135 ASN A C 1
ATOM 1050 O O . ASN A 1 135 ? 12.839 10.965 16.646 1.00 41.53 135 ASN A O 1
ATOM 1054 N N . GLU A 1 136 ? 11.444 12.615 16.071 1.00 43.31 136 GLU A N 1
ATOM 1055 C CA . GLU A 1 136 ? 10.319 12.139 16.850 1.00 43.31 136 GLU A CA 1
ATOM 1056 C C . GLU A 1 136 ? 9.586 11.103 16.013 1.00 43.31 136 GLU A C 1
ATOM 1058 O O . GLU A 1 136 ? 8.862 11.397 15.063 1.00 43.31 136 GLU A O 1
ATOM 1063 N N . LYS A 1 137 ? 9.767 9.841 16.398 1.00 45.78 137 LYS A N 1
ATOM 1064 C CA . LYS A 1 137 ? 8.692 8.865 16.292 1.00 45.78 137 LYS A CA 1
ATOM 1065 C C . LYS A 1 137 ? 7.470 9.543 16.913 1.00 45.78 137 LYS A C 1
ATOM 1067 O O . LYS A 1 137 ? 7.412 9.655 18.136 1.00 45.78 137 LYS A O 1
ATOM 1072 N N . PHE A 1 138 ? 6.597 10.112 16.080 1.00 54.00 138 PHE A N 1
ATOM 1073 C CA . PHE A 1 138 ? 5.453 10.859 16.579 1.00 54.00 138 PHE A CA 1
ATOM 1074 C C . PHE A 1 138 ? 4.679 9.945 17.519 1.00 54.00 138 PHE A C 1
ATOM 1076 O O . PHE A 1 138 ? 4.381 8.799 17.168 1.00 54.00 138 PHE A O 1
ATOM 1083 N N . ASP A 1 139 ? 4.362 10.447 18.708 1.00 80.62 139 ASP A N 1
ATOM 1084 C CA . ASP A 1 139 ? 3.416 9.754 19.566 1.00 80.62 139 ASP A CA 1
ATOM 1085 C C . ASP A 1 139 ? 2.119 9.574 18.764 1.00 80.62 139 ASP A C 1
ATOM 1087 O O . ASP A 1 139 ? 1.669 10.488 18.062 1.00 80.62 139 ASP A O 1
ATOM 1091 N N . ALA A 1 140 ? 1.506 8.393 18.843 1.00 86.81 140 ALA A N 1
ATOM 1092 C CA . ALA A 1 140 ? 0.258 8.109 18.139 1.00 86.81 140 ALA A CA 1
ATOM 1093 C C . ALA A 1 140 ? -0.803 9.178 18.441 1.00 86.81 140 ALA A C 1
ATOM 1095 O O . ALA A 1 140 ? -1.605 9.551 17.579 1.00 86.81 140 ALA A O 1
ATOM 1096 N N . MET A 1 141 ? -0.752 9.724 19.657 1.00 86.12 141 MET A N 1
ATOM 1097 C CA . MET A 1 141 ? -1.611 10.809 20.098 1.00 86.12 141 MET A CA 1
ATOM 1098 C C . MET A 1 141 ? -1.396 12.102 19.311 1.00 86.12 141 MET A C 1
ATOM 1100 O O . MET A 1 141 ? -2.365 12.788 18.988 1.00 86.12 141 MET A O 1
ATOM 1104 N N . GLU A 1 142 ? -0.155 12.436 18.970 1.00 84.69 142 GLU A N 1
ATOM 1105 C CA . GLU A 1 142 ? 0.172 13.638 18.211 1.00 84.69 142 GLU A CA 1
ATOM 1106 C C . GLU A 1 142 ? -0.302 13.541 16.761 1.00 84.69 142 GLU A C 1
ATOM 1108 O O . GLU A 1 142 ? -0.944 14.473 16.268 1.00 84.69 142 GLU A O 1
ATOM 1113 N N . ILE A 1 143 ? -0.095 12.390 16.109 1.00 88.06 143 ILE A N 1
ATOM 1114 C CA . ILE A 1 143 ? -0.618 12.138 14.756 1.00 88.06 143 ILE A CA 1
ATOM 1115 C C . ILE A 1 143 ? -2.137 12.302 14.752 1.00 88.06 143 ILE A C 1
ATOM 1117 O O . ILE A 1 143 ? -2.689 13.045 13.938 1.00 88.06 143 ILE A O 1
ATOM 1121 N N . VAL A 1 144 ? -2.825 11.670 15.705 1.00 90.31 144 VAL A N 1
ATOM 1122 C CA . VAL A 1 144 ? -4.281 11.787 15.822 1.00 90.31 144 VAL A CA 1
ATOM 1123 C C . VAL A 1 144 ? -4.706 13.236 16.069 1.00 90.31 144 VAL A C 1
ATOM 1125 O O . VAL A 1 144 ? -5.656 13.707 15.444 1.00 90.31 144 VAL A O 1
ATOM 1128 N N . MET A 1 145 ? -4.017 13.981 16.937 1.00 87.38 145 MET A N 1
ATOM 1129 C CA . MET A 1 145 ? -4.332 15.393 17.193 1.00 87.38 145 MET A CA 1
ATOM 1130 C C . MET A 1 145 ? -4.126 16.279 15.959 1.00 87.38 145 MET A C 1
ATOM 1132 O O . MET A 1 145 ? -4.942 17.175 15.701 1.00 87.38 145 MET A O 1
ATOM 1136 N N . ARG A 1 146 ? -3.084 16.017 15.169 1.00 87.81 146 ARG A N 1
ATOM 1137 C CA . ARG A 1 146 ? -2.826 16.705 13.902 1.00 87.81 146 ARG A CA 1
ATOM 1138 C C . ARG A 1 146 ? -3.945 16.453 12.893 1.00 87.81 146 ARG A C 1
ATOM 1140 O O . ARG A 1 146 ? -4.512 17.408 12.362 1.00 87.81 146 ARG A O 1
ATOM 1147 N N . GLU A 1 147 ? -4.330 15.196 12.694 1.00 88.06 147 GLU A N 1
ATOM 1148 C CA . GLU A 1 147 ? -5.398 14.823 11.756 1.00 88.06 147 GLU A CA 1
ATOM 1149 C C . GLU A 1 147 ? -6.784 15.324 12.207 1.00 88.06 147 GLU A C 1
ATOM 1151 O O . GLU A 1 147 ? -7.611 15.754 11.394 1.00 88.06 147 GLU A O 1
ATOM 1156 N N . VAL A 1 148 ? -7.041 15.377 13.519 1.00 86.81 148 VAL A N 1
ATOM 1157 C CA . VAL A 1 148 ? -8.242 16.034 14.066 1.00 86.81 148 VAL A CA 1
ATOM 1158 C C . VAL A 1 148 ? -8.257 17.523 13.727 1.00 86.81 148 VAL A C 1
ATOM 1160 O O . VAL A 1 148 ? -9.315 18.073 13.420 1.00 86.81 148 VAL A O 1
ATOM 1163 N N . SER A 1 149 ? -7.107 18.193 13.799 1.00 84.38 149 SER A N 1
ATOM 1164 C CA . SER A 1 149 ? -7.009 19.624 13.495 1.00 84.38 149 SER A CA 1
ATOM 1165 C C . SER A 1 149 ? -7.278 19.880 12.012 1.00 84.38 149 SER A C 1
ATOM 1167 O O . SER A 1 149 ? -8.119 20.717 11.689 1.00 84.38 149 SER A O 1
ATOM 1169 N N . LYS A 1 150 ? -6.710 19.051 11.126 1.00 80.81 150 LYS A N 1
ATOM 1170 C CA . LYS A 1 150 ? -7.006 19.065 9.686 1.00 80.81 150 LYS A CA 1
ATOM 1171 C C . LYS A 1 150 ? -8.498 18.873 9.392 1.00 80.81 150 LYS A C 1
ATOM 1173 O O . LYS A 1 150 ? -9.088 19.633 8.628 1.00 80.81 150 LYS A O 1
ATOM 1178 N N . SER A 1 151 ? -9.150 17.930 10.076 1.00 80.38 151 SER A N 1
ATOM 1179 C CA . SER A 1 151 ? -10.596 17.685 9.934 1.00 80.38 151 SER A CA 1
ATOM 1180 C C . SER A 1 151 ? -11.467 18.883 10.342 1.00 80.38 151 SER A C 1
ATOM 1182 O O . SER A 1 151 ? -12.589 19.033 9.858 1.00 80.38 151 SER A O 1
ATOM 1184 N N . LYS A 1 152 ? -10.980 19.765 11.225 1.00 78.31 152 LYS A N 1
ATOM 1185 C CA . LYS A 1 152 ? -11.695 21.002 11.586 1.00 78.31 152 LYS A CA 1
ATOM 1186 C C . LYS A 1 152 ? -11.557 22.090 10.522 1.00 78.31 152 LYS A C 1
ATOM 1188 O O . LYS A 1 152 ? -12.479 22.887 10.371 1.00 78.31 152 LYS A O 1
ATOM 1193 N N . GLU A 1 153 ? -10.430 22.129 9.819 1.00 77.31 153 GLU A N 1
ATOM 1194 C CA . GLU A 1 153 ? -10.123 23.144 8.806 1.00 77.31 153 GLU A CA 1
ATOM 1195 C C . GLU A 1 153 ? -10.732 22.798 7.441 1.00 77.31 153 GLU A C 1
ATOM 1197 O O . GLU A 1 153 ? -11.327 23.656 6.788 1.00 77.31 153 GLU A O 1
ATOM 1202 N N . GLU A 1 154 ? -10.639 21.531 7.035 1.00 76.69 154 GLU A N 1
ATOM 1203 C CA . GLU A 1 154 ? -11.038 21.047 5.706 1.00 76.69 154 GLU A CA 1
ATOM 1204 C C . GLU A 1 154 ? -12.413 20.342 5.699 1.00 76.69 154 GLU A C 1
ATOM 1206 O O . GLU A 1 154 ? -12.984 20.079 4.637 1.00 76.69 154 GLU A O 1
ATOM 1211 N N . GLY A 1 155 ? -12.987 20.087 6.882 1.00 72.75 155 GLY A N 1
ATOM 1212 C CA . GLY A 1 155 ? -14.295 19.458 7.084 1.00 72.75 155 GLY A CA 1
ATOM 1213 C C . GLY A 1 155 ? -14.220 17.997 7.544 1.00 72.75 155 GLY A C 1
ATOM 1214 O O . GLY A 1 155 ? -13.190 17.337 7.441 1.00 72.75 155 GLY A O 1
ATOM 1215 N N . ALA A 1 156 ? -15.344 17.466 8.041 1.00 63.25 156 ALA A N 1
ATOM 1216 C CA . ALA A 1 156 ? -15.418 16.140 8.677 1.00 63.25 156 ALA A CA 1
ATOM 1217 C C . ALA A 1 156 ? -15.020 14.954 7.769 1.00 63.25 156 ALA A C 1
ATOM 1219 O O . ALA A 1 156 ? -14.742 13.870 8.271 1.00 63.25 156 ALA A O 1
ATOM 1220 N N . ASP A 1 157 ? -14.977 15.164 6.451 1.00 67.88 157 ASP A N 1
ATOM 1221 C CA . ASP A 1 157 ? -14.579 14.165 5.451 1.00 67.88 157 ASP A CA 1
ATOM 1222 C C . ASP A 1 157 ? -13.140 14.364 4.938 1.00 67.88 157 ASP A C 1
ATOM 1224 O O . ASP A 1 157 ? -12.756 13.753 3.940 1.00 67.88 157 ASP A O 1
ATOM 1228 N N . ALA A 1 158 ? -12.345 15.232 5.571 1.00 76.00 158 ALA A N 1
ATOM 1229 C CA . ALA A 1 158 ? -10.960 15.482 5.169 1.00 76.00 158 ALA A CA 1
ATOM 1230 C C . ALA A 1 158 ? -10.032 14.299 5.479 1.00 76.00 158 ALA A C 1
ATOM 1232 O O . ALA A 1 158 ? -9.116 14.008 4.713 1.00 76.00 158 ALA A O 1
ATOM 1233 N N . VAL A 1 159 ? -10.287 13.585 6.580 1.00 85.81 159 VAL A N 1
ATOM 1234 C CA . VAL A 1 159 ? -9.472 12.441 7.006 1.00 85.81 159 VAL A CA 1
ATOM 1235 C C . VAL A 1 159 ? -10.275 11.159 6.852 1.00 85.81 159 VAL A C 1
ATOM 1237 O O . VAL A 1 159 ? -11.159 10.843 7.648 1.00 85.81 159 VAL A O 1
ATOM 1240 N N . ARG A 1 160 ? -9.967 10.411 5.790 1.00 90.94 160 ARG A N 1
ATOM 1241 C CA . ARG A 1 160 ? -10.606 9.120 5.472 1.00 90.94 160 ARG A CA 1
ATOM 1242 C C . ARG A 1 160 ? -9.618 7.956 5.422 1.00 90.94 160 ARG A C 1
ATOM 1244 O O . ARG A 1 160 ? -10.046 6.812 5.279 1.00 90.94 160 ARG A O 1
ATOM 1251 N N . TRP A 1 161 ? -8.331 8.246 5.575 1.00 93.75 161 TRP A N 1
ATOM 1252 C CA . TRP A 1 161 ? -7.246 7.278 5.634 1.00 93.75 161 TRP A CA 1
ATOM 1253 C C . TRP A 1 161 ? -6.305 7.670 6.764 1.00 93.75 161 TRP A C 1
ATOM 1255 O O . TRP A 1 161 ? -5.806 8.792 6.779 1.00 93.75 161 TRP A O 1
ATOM 1265 N N . LEU A 1 162 ? -6.094 6.762 7.712 1.00 95.00 162 LEU A N 1
ATOM 1266 C CA . LEU A 1 162 ? -5.254 6.994 8.879 1.00 95.00 162 LEU A CA 1
ATOM 1267 C C . LEU A 1 162 ? -4.234 5.863 9.000 1.00 95.00 162 LEU A C 1
ATOM 1269 O O . LEU A 1 162 ? -4.601 4.689 9.004 1.00 95.00 162 LEU A O 1
ATOM 1273 N N . GLU A 1 163 ? -2.963 6.233 9.096 1.00 95.31 163 GLU A N 1
ATOM 1274 C CA . GLU A 1 163 ? -1.835 5.314 9.253 1.00 95.31 163 GLU A CA 1
ATOM 1275 C C . GLU A 1 163 ? -1.190 5.569 10.606 1.00 95.31 163 GLU A C 1
ATOM 1277 O O . GLU A 1 163 ? -0.743 6.680 10.891 1.00 95.31 163 GLU A O 1
ATOM 1282 N N . LEU A 1 164 ? -1.183 4.538 11.439 1.00 95.06 164 LEU A N 1
ATOM 1283 C CA . LEU A 1 164 ? -0.632 4.537 12.784 1.00 95.06 164 LEU A CA 1
ATOM 1284 C C . LEU A 1 164 ? 0.288 3.324 12.926 1.00 95.06 164 LEU A C 1
ATOM 1286 O O . LEU A 1 164 ? 0.086 2.477 13.792 1.00 95.06 164 LEU A O 1
ATOM 1290 N N . ASP A 1 165 ? 1.254 3.210 12.022 1.00 93.75 165 ASP A N 1
ATOM 1291 C CA . ASP A 1 165 ? 2.092 2.022 11.872 1.00 93.75 165 ASP A CA 1
ATOM 1292 C C . ASP A 1 165 ? 3.359 2.107 12.729 1.00 93.75 165 ASP A C 1
ATOM 1294 O O . ASP A 1 165 ? 4.005 3.150 12.799 1.00 93.75 165 ASP A O 1
ATOM 1298 N N . GLU A 1 166 ? 3.723 0.997 13.373 1.00 92.38 166 GLU A N 1
ATOM 1299 C CA . GLU A 1 166 ? 4.961 0.837 14.154 1.00 92.38 166 GLU A CA 1
ATOM 1300 C C . GLU A 1 166 ? 5.144 1.861 15.296 1.00 92.38 166 GLU A C 1
ATOM 1302 O O . GLU A 1 166 ? 6.258 2.117 15.766 1.00 92.38 166 GLU A O 1
ATOM 1307 N N . LEU A 1 167 ? 4.037 2.406 15.808 1.00 91.00 167 LEU A N 1
ATOM 1308 C CA . LEU A 1 167 ? 3.996 3.426 16.863 1.00 91.00 167 LEU A CA 1
ATOM 1309 C C . LEU A 1 167 ? 3.968 2.844 18.282 1.00 91.00 167 LEU A C 1
ATOM 1311 O O . LEU A 1 167 ? 3.779 3.574 19.248 1.00 91.00 167 LEU A O 1
ATOM 1315 N N . GLU A 1 168 ? 4.162 1.530 18.419 1.00 91.44 168 GLU A N 1
ATOM 1316 C CA . GLU A 1 168 ? 4.122 0.817 19.702 1.00 91.44 168 GLU A CA 1
ATOM 1317 C C . GLU A 1 168 ? 2.779 0.933 20.443 1.00 91.44 168 GLU A C 1
ATOM 1319 O O . GLU A 1 168 ? 2.740 0.796 21.664 1.00 91.44 168 GLU A O 1
ATOM 1324 N N . ILE A 1 169 ? 1.681 1.132 19.705 1.00 93.00 169 ILE A N 1
ATOM 1325 C CA . ILE A 1 169 ? 0.324 1.236 20.255 1.00 93.00 169 ILE A CA 1
ATOM 1326 C C . ILE A 1 169 ? -0.061 -0.098 20.900 1.00 93.00 169 ILE A C 1
ATOM 1328 O O . ILE A 1 169 ? -0.114 -1.129 20.226 1.00 93.00 169 ILE A O 1
ATOM 1332 N N . ASP A 1 170 ? -0.338 -0.076 22.200 1.00 94.94 170 ASP A N 1
ATOM 1333 C CA . ASP A 1 170 ? -0.953 -1.187 22.923 1.00 94.94 170 ASP A CA 1
ATOM 1334 C C . ASP A 1 170 ? -2.483 -1.020 23.006 1.00 94.94 170 ASP A C 1
ATOM 1336 O O . ASP A 1 170 ? -3.055 -0.026 22.544 1.00 94.94 170 ASP A O 1
ATOM 1340 N N . ASP A 1 171 ? -3.168 -2.003 23.592 1.00 95.56 171 ASP A N 1
ATOM 1341 C CA . ASP A 1 171 ? -4.632 -2.005 23.695 1.00 95.56 171 ASP A CA 1
ATOM 1342 C C . ASP A 1 171 ? -5.173 -0.800 24.495 1.00 95.56 171 ASP A C 1
ATOM 1344 O O . ASP A 1 171 ? -6.236 -0.260 24.180 1.00 95.56 171 ASP A O 1
ATOM 1348 N N . SER A 1 172 ? -4.428 -0.326 25.503 1.00 95.31 172 SER A N 1
ATOM 1349 C CA . SER A 1 172 ? -4.803 0.854 26.293 1.00 95.31 172 SER A CA 1
ATOM 1350 C C . SER A 1 172 ? -4.666 2.134 25.469 1.00 95.31 172 SER A C 1
ATOM 1352 O O . SER A 1 172 ? -5.535 3.011 25.523 1.00 95.31 172 SER A O 1
ATOM 1354 N N . MET A 1 173 ? -3.586 2.247 24.696 1.00 94.75 173 MET A N 1
ATOM 1355 C CA . MET A 1 173 ? -3.344 3.375 23.811 1.00 94.75 173 MET A CA 1
ATOM 1356 C C . MET A 1 173 ? -4.414 3.434 22.716 1.00 94.75 173 MET A C 1
ATOM 1358 O O . MET A 1 173 ? -4.980 4.504 22.498 1.00 94.75 173 MET A O 1
ATOM 1362 N N . LEU A 1 174 ? -4.776 2.299 22.103 1.00 96.06 174 LEU A N 1
ATOM 1363 C CA . LEU A 1 174 ? -5.837 2.219 21.089 1.00 96.06 174 LEU A CA 1
ATOM 1364 C C . LEU A 1 174 ? -7.162 2.814 21.587 1.00 96.06 174 LEU A C 1
ATOM 1366 O O . LEU A 1 174 ? -7.766 3.634 20.894 1.00 96.06 174 LEU A O 1
ATOM 1370 N N . VAL A 1 175 ? -7.578 2.454 22.805 1.00 96.62 175 VAL A N 1
ATOM 1371 C CA . VAL A 1 175 ? -8.786 3.011 23.438 1.00 96.62 175 VAL A CA 1
ATOM 1372 C C . VAL A 1 175 ? -8.623 4.508 23.703 1.00 96.62 175 VAL A C 1
ATOM 1374 O O . VAL A 1 175 ? -9.543 5.286 23.462 1.00 96.62 175 VAL A O 1
ATOM 1377 N N . SER A 1 176 ? -7.452 4.941 24.180 1.00 94.19 176 SER A N 1
ATOM 1378 C CA . SER A 1 176 ? -7.212 6.356 24.485 1.00 94.19 176 SER A CA 1
ATOM 1379 C C . SER A 1 176 ? -7.232 7.255 23.243 1.00 94.19 176 SER A C 1
ATOM 1381 O O . SER A 1 176 ? -7.669 8.406 23.332 1.00 94.19 176 SER A O 1
ATOM 1383 N N . LEU A 1 177 ? -6.808 6.730 22.086 1.00 93.88 177 LEU A N 1
ATOM 1384 C CA . LEU A 1 177 ? -6.814 7.450 20.814 1.00 93.88 177 LEU A CA 1
ATOM 1385 C C . LEU A 1 177 ? -8.237 7.808 20.371 1.00 93.88 177 LEU A C 1
ATOM 1387 O O . LEU A 1 177 ? -8.393 8.807 19.671 1.00 93.88 177 LEU A O 1
ATOM 1391 N N . ASP A 1 178 ? -9.258 7.044 20.786 1.00 94.62 178 ASP A N 1
ATOM 1392 C CA . ASP A 1 178 ? -10.681 7.315 20.514 1.00 94.62 178 ASP A CA 1
ATOM 1393 C C . ASP A 1 178 ? -10.935 7.633 19.023 1.00 94.62 178 ASP A C 1
ATOM 1395 O O . ASP A 1 178 ? -11.631 8.580 18.638 1.00 94.62 178 ASP A O 1
ATOM 1399 N N . ILE A 1 179 ? -10.294 6.837 18.157 1.00 95.38 179 ILE A N 1
ATOM 1400 C CA . ILE A 1 179 ? -10.357 6.951 16.693 1.00 95.38 179 ILE A CA 1
ATOM 1401 C C . ILE A 1 179 ? -11.813 6.953 16.197 1.00 95.38 179 ILE A C 1
ATOM 1403 O O . ILE A 1 179 ? -12.128 7.805 15.362 1.00 95.38 179 ILE A O 1
ATOM 1407 N N . PRO A 1 180 ? -12.730 6.091 16.696 1.00 94.38 180 PRO A N 1
ATOM 1408 C CA . PRO A 1 180 ? -14.108 6.065 16.206 1.00 94.38 180 PRO A CA 1
ATOM 1409 C C . PRO A 1 180 ? -14.873 7.373 16.408 1.00 94.38 180 PRO A C 1
ATOM 1411 O O . PRO A 1 180 ? -15.626 7.782 15.522 1.00 94.38 180 PRO A O 1
ATOM 1414 N N . SER A 1 181 ? -14.665 8.055 17.537 1.00 92.31 181 SER A N 1
ATOM 1415 C CA . SER A 1 181 ? -15.326 9.335 17.810 1.00 92.31 181 SER A CA 1
ATOM 1416 C C . SER A 1 181 ? -14.695 10.486 17.028 1.00 92.31 181 SER A C 1
ATOM 1418 O O . SER A 1 181 ? -15.394 11.419 16.630 1.00 92.31 181 SER A O 1
ATOM 1420 N N . LYS A 1 182 ? -13.376 10.436 16.801 1.00 92.31 182 LYS A N 1
ATOM 1421 C CA . LYS A 1 182 ? -12.624 11.485 16.091 1.00 92.31 182 LYS A CA 1
ATOM 1422 C C . LYS A 1 182 ? -12.779 11.408 14.571 1.00 92.31 182 LYS A C 1
ATOM 1424 O O . LYS A 1 182 ? -12.864 12.451 13.929 1.00 92.31 182 LYS A O 1
ATOM 1429 N N . PHE A 1 183 ? -12.850 10.199 14.012 1.00 92.62 183 PHE A N 1
ATOM 1430 C CA . PHE A 1 183 ? -12.883 9.940 12.568 1.00 92.62 183 PHE A CA 1
ATOM 1431 C C . PHE A 1 183 ? -14.018 8.967 12.178 1.00 92.62 183 PHE A C 1
ATOM 1433 O O . PHE A 1 183 ? -13.767 7.876 11.663 1.00 92.62 183 PHE A O 1
ATOM 1440 N N . PRO A 1 184 ? -15.300 9.333 12.368 1.00 90.62 184 PRO A N 1
ATOM 1441 C CA . PRO A 1 184 ? -16.433 8.428 12.122 1.00 90.62 184 PRO A CA 1
ATOM 1442 C C . PRO A 1 184 ? -16.614 8.015 10.644 1.00 90.62 184 PRO A C 1
ATOM 1444 O O . PRO A 1 184 ? -17.255 7.002 10.342 1.00 90.62 184 PRO A O 1
ATOM 1447 N N . ASN A 1 185 ? -16.049 8.784 9.706 1.00 89.81 185 ASN A N 1
ATOM 1448 C CA . ASN A 1 185 ? -16.144 8.551 8.258 1.00 89.81 185 ASN A CA 1
ATOM 1449 C C . ASN A 1 185 ? -14.884 7.901 7.659 1.00 89.81 185 ASN A C 1
ATOM 1451 O O . ASN A 1 185 ? -14.724 7.885 6.433 1.00 89.81 185 ASN A O 1
ATOM 1455 N N . LEU A 1 186 ? -14.007 7.357 8.511 1.00 93.56 186 LEU A N 1
ATOM 1456 C CA . LEU A 1 186 ? -12.776 6.698 8.095 1.00 93.56 186 LEU A CA 1
ATOM 1457 C C . LEU A 1 186 ? -13.072 5.494 7.185 1.00 93.56 186 LEU A C 1
ATOM 1459 O O . LEU A 1 186 ? -13.907 4.642 7.500 1.00 93.56 186 LEU A O 1
ATOM 1463 N N . LEU A 1 187 ? -12.383 5.433 6.045 1.00 94.56 187 LEU A N 1
ATOM 1464 C CA . LEU A 1 187 ? -12.454 4.323 5.096 1.00 94.56 187 LEU A CA 1
ATOM 1465 C C . LEU A 1 187 ? -11.285 3.354 5.250 1.00 94.56 187 LEU A C 1
ATOM 1467 O O . LEU A 1 187 ? -11.459 2.164 5.010 1.00 94.56 187 LEU A O 1
ATOM 1471 N N . ALA A 1 188 ? -10.110 3.837 5.635 1.00 96.25 188 ALA A N 1
ATOM 1472 C CA . ALA A 1 188 ? -8.910 3.024 5.736 1.00 96.25 188 ALA A CA 1
ATOM 1473 C C . ALA A 1 188 ? -8.171 3.318 7.042 1.00 96.25 188 ALA A C 1
ATOM 1475 O O . ALA A 1 188 ? -7.942 4.480 7.381 1.00 96.25 188 ALA A O 1
ATOM 1476 N N . LEU A 1 189 ? -7.816 2.258 7.766 1.00 97.56 189 LEU A N 1
ATOM 1477 C CA . LEU A 1 189 ? -7.037 2.335 8.997 1.00 97.56 189 LEU A CA 1
ATOM 1478 C C . LEU A 1 189 ? -5.891 1.331 8.939 1.00 97.56 189 LEU A C 1
ATOM 1480 O O . LEU A 1 189 ? -6.125 0.126 8.814 1.00 97.56 189 LEU A O 1
ATOM 1484 N N . SER A 1 190 ? -4.666 1.824 9.068 1.00 97.25 190 SER A N 1
ATOM 1485 C CA . SER A 1 190 ? -3.488 0.992 9.271 1.00 97.25 190 SER A CA 1
ATOM 1486 C C . SER A 1 190 ? -3.000 1.131 10.708 1.00 97.25 190 SER A C 1
ATOM 1488 O O . SER A 1 190 ? -2.839 2.236 11.219 1.00 97.25 190 SER A O 1
ATOM 1490 N N . LEU A 1 191 ? -2.848 -0.013 11.366 1.00 96.94 191 LEU A N 1
ATOM 1491 C CA . LEU A 1 191 ? -2.284 -0.197 12.702 1.00 96.94 191 LEU A CA 1
ATOM 1492 C C . LEU A 1 191 ? -1.184 -1.268 12.624 1.00 96.94 191 LEU A C 1
ATOM 1494 O O . LEU A 1 191 ? -1.013 -2.074 13.544 1.00 96.94 191 LEU A O 1
ATOM 1498 N N . TYR A 1 192 ? -0.482 -1.330 11.496 1.00 95.25 192 TYR A N 1
ATOM 1499 C CA . TYR A 1 192 ? 0.525 -2.341 11.203 1.00 95.25 192 TYR A CA 1
ATOM 1500 C C . TYR A 1 192 ? 1.678 -2.285 12.216 1.00 95.25 192 TYR A C 1
ATOM 1502 O O . TYR A 1 192 ? 2.110 -1.207 12.613 1.00 95.25 192 TYR A O 1
ATOM 1510 N N . GLY A 1 193 ? 2.183 -3.445 12.641 1.00 93.38 193 GLY A N 1
ATOM 1511 C CA . GLY A 1 193 ? 3.410 -3.525 13.445 1.00 93.38 193 GLY A CA 1
ATOM 1512 C C . GLY A 1 193 ? 3.328 -2.898 14.845 1.00 93.38 193 GLY A C 1
ATOM 1513 O O . GLY A 1 193 ? 4.341 -2.442 15.371 1.00 93.38 193 GLY A O 1
ATOM 1514 N N . ASN A 1 194 ? 2.142 -2.854 15.458 1.00 95.56 194 ASN A N 1
ATOM 1515 C CA . ASN A 1 194 ? 1.949 -2.365 16.828 1.00 95.56 194 ASN A CA 1
ATOM 1516 C C . ASN A 1 194 ? 1.954 -3.511 17.865 1.00 95.56 194 ASN A C 1
ATOM 1518 O O . ASN A 1 194 ? 2.306 -4.655 17.565 1.00 95.56 194 ASN A O 1
ATOM 1522 N N . LYS A 1 195 ? 1.599 -3.201 19.118 1.00 95.00 195 LYS A N 1
ATOM 1523 C CA . LYS A 1 195 ? 1.618 -4.118 20.270 1.00 95.00 195 LYS A CA 1
ATOM 1524 C C . LYS A 1 195 ? 0.202 -4.507 20.717 1.00 95.00 195 LYS A C 1
ATOM 1526 O O . LYS A 1 195 ? -0.051 -4.639 21.908 1.00 95.00 195 LYS A O 1
ATOM 1531 N N . LEU A 1 196 ? -0.726 -4.662 19.771 1.00 95.62 196 LEU A N 1
ATOM 1532 C CA . LEU A 1 196 ? -2.107 -5.053 20.071 1.00 95.62 196 LEU A CA 1
ATOM 1533 C C . LEU A 1 196 ? -2.190 -6.546 20.404 1.00 95.62 196 LEU A C 1
ATOM 1535 O O . LEU A 1 196 ? -1.663 -7.374 19.648 1.00 95.62 196 LEU A O 1
ATOM 1539 N N . GLU A 1 197 ? -2.879 -6.898 21.490 1.00 94.25 197 GLU A N 1
ATOM 1540 C CA . GLU A 1 197 ? -2.959 -8.277 21.993 1.00 94.25 197 GLU A CA 1
ATOM 1541 C C . GLU A 1 197 ? -4.399 -8.730 22.276 1.00 94.25 197 GLU A C 1
ATOM 1543 O O . GLU A 1 197 ? -4.742 -9.879 21.984 1.00 94.25 197 GLU A O 1
ATOM 1548 N N . ASP A 1 198 ? -5.250 -7.850 22.809 1.00 93.62 198 ASP A N 1
ATOM 1549 C CA . ASP A 1 198 ? -6.583 -8.206 23.301 1.00 93.62 198 ASP A CA 1
ATOM 1550 C C . ASP A 1 198 ? -7.664 -8.180 22.199 1.00 93.62 198 ASP A C 1
ATOM 1552 O O . ASP A 1 198 ? -8.042 -7.139 21.653 1.00 93.62 198 ASP A O 1
ATOM 1556 N N . VAL A 1 199 ? -8.219 -9.359 21.896 1.00 93.62 199 VAL A N 1
ATOM 1557 C CA . VAL A 1 199 ? -9.268 -9.545 20.879 1.00 93.62 199 VAL A CA 1
ATOM 1558 C C . VAL A 1 199 ? -10.553 -8.790 21.197 1.00 93.62 199 VAL A C 1
ATOM 1560 O O . VAL A 1 199 ? -11.168 -8.230 20.283 1.00 93.62 199 VAL A O 1
ATOM 1563 N N . GLU A 1 200 ? -10.979 -8.752 22.456 1.00 93.25 200 GLU A N 1
ATOM 1564 C CA . GLU A 1 200 ? -12.218 -8.080 22.846 1.00 93.25 200 GLU A CA 1
ATOM 1565 C C . GLU A 1 200 ? -12.063 -6.561 22.747 1.00 93.25 200 GLU A C 1
ATOM 1567 O O . GLU A 1 200 ? -12.944 -5.890 22.205 1.00 93.25 200 GLU A O 1
ATOM 1572 N N . VAL A 1 201 ? -10.927 -6.022 23.199 1.00 95.50 201 VAL A N 1
ATOM 1573 C CA . VAL A 1 201 ? -10.642 -4.580 23.129 1.00 95.50 201 VAL A CA 1
ATOM 1574 C C . VAL A 1 201 ? -10.536 -4.119 21.678 1.00 95.50 201 VAL A C 1
ATOM 1576 O O . VAL A 1 201 ? -11.269 -3.216 21.266 1.00 95.50 201 VAL A O 1
ATOM 1579 N N . VAL A 1 202 ? -9.687 -4.769 20.874 1.00 95.56 202 VAL A N 1
ATOM 1580 C CA . VAL A 1 202 ? -9.465 -4.370 19.476 1.00 95.56 202 VAL A CA 1
ATOM 1581 C C . VAL A 1 202 ? -10.746 -4.507 18.658 1.00 95.56 202 VAL A C 1
ATOM 1583 O O . VAL A 1 202 ? -11.109 -3.590 17.920 1.00 95.56 202 VAL A O 1
ATOM 1586 N N . SER A 1 203 ? -11.481 -5.617 18.792 1.00 95.19 203 SER A N 1
ATOM 1587 C CA . SER A 1 203 ? -12.733 -5.791 18.045 1.00 95.19 203 SER A CA 1
ATOM 1588 C C . SER A 1 203 ? -13.787 -4.753 18.437 1.00 95.19 203 SER A C 1
ATOM 1590 O O . SER A 1 203 ? -14.451 -4.193 17.562 1.00 95.19 203 SER A O 1
ATOM 1592 N N . LYS A 1 204 ? -13.917 -4.421 19.723 1.00 95.75 204 LYS A N 1
ATOM 1593 C CA . LYS A 1 204 ? -14.860 -3.399 20.185 1.00 95.75 204 LYS A CA 1
ATOM 1594 C C . LYS A 1 204 ? -14.535 -2.011 19.631 1.00 95.75 204 LYS A C 1
ATOM 1596 O O . LYS A 1 204 ? -15.456 -1.312 19.213 1.00 95.75 204 LYS A O 1
ATOM 1601 N N . GLU A 1 205 ? -13.270 -1.604 19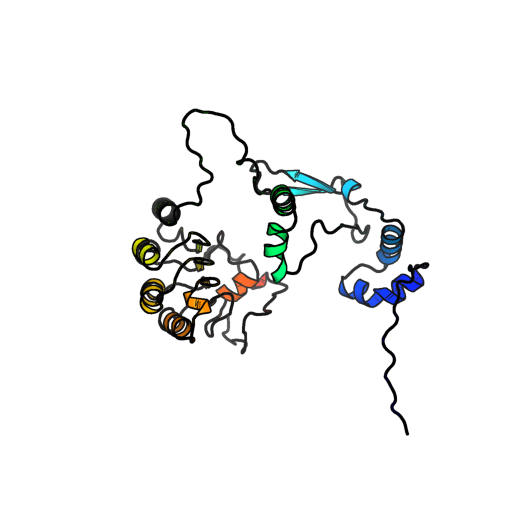.610 1.00 96.50 205 GLU A N 1
ATOM 1602 C CA . GLU A 1 205 ? -12.881 -0.288 19.087 1.00 96.50 205 GLU A CA 1
ATOM 1603 C C . GLU A 1 205 ? -13.054 -0.212 17.567 1.00 96.50 205 GLU A C 1
ATOM 1605 O O . GLU A 1 205 ? -13.747 0.667 17.053 1.00 96.50 205 GLU A O 1
ATOM 1610 N N . ILE A 1 206 ? -12.525 -1.191 16.830 1.00 96.69 206 ILE A N 1
ATOM 1611 C CA . ILE A 1 206 ? -12.567 -1.177 15.364 1.00 96.69 206 ILE A CA 1
ATOM 1612 C C . ILE A 1 206 ? -13.998 -1.287 14.831 1.00 96.69 206 ILE A C 1
ATOM 1614 O O . ILE A 1 206 ? -14.359 -0.601 13.874 1.00 96.69 206 ILE A O 1
ATOM 1618 N N . THR A 1 207 ? -14.856 -2.101 15.452 1.00 96.25 207 THR A N 1
ATOM 1619 C CA . THR A 1 207 ? -16.230 -2.297 14.958 1.00 96.25 207 THR A CA 1
ATOM 1620 C C . THR A 1 207 ? -17.125 -1.071 15.128 1.00 96.25 207 THR A C 1
ATOM 1622 O O . THR A 1 207 ? -18.217 -1.039 14.554 1.00 96.25 207 THR A O 1
ATOM 1625 N N . GLN A 1 208 ? -16.691 -0.031 15.842 1.00 95.88 208 GLN A N 1
ATOM 1626 C CA . GLN A 1 208 ? -17.384 1.260 15.867 1.00 95.88 208 GLN A CA 1
ATOM 1627 C C . GLN A 1 208 ? -17.231 2.026 14.534 1.00 95.88 208 GLN A C 1
ATOM 1629 O O . GLN A 1 208 ? -18.114 2.805 14.173 1.00 95.88 208 GLN A O 1
ATOM 1634 N N . LEU A 1 209 ? -16.191 1.739 13.737 1.00 95.06 209 LEU A N 1
ATOM 1635 C CA . LEU A 1 209 ? -15.936 2.341 12.421 1.00 95.06 209 LEU A CA 1
ATOM 1636 C C . LEU A 1 209 ? -16.790 1.681 11.321 1.00 95.06 209 LEU A C 1
ATOM 1638 O O . LEU A 1 209 ? -16.333 0.846 10.539 1.00 95.06 209 LEU A O 1
ATOM 1642 N N . LYS A 1 210 ? -18.069 2.061 11.227 1.00 91.44 210 LYS A N 1
ATOM 1643 C CA . LYS A 1 210 ? -19.045 1.426 10.308 1.00 91.44 210 LYS A CA 1
ATOM 1644 C C . LYS A 1 210 ? -18.774 1.645 8.814 1.00 91.44 210 LYS A C 1
ATOM 1646 O O . LYS A 1 210 ? -19.292 0.898 7.976 1.00 91.44 210 LYS A O 1
ATOM 1651 N N . ASN A 1 211 ? -17.971 2.650 8.478 1.00 91.81 211 ASN A N 1
ATOM 1652 C CA . ASN A 1 211 ? -17.632 3.007 7.101 1.00 91.81 211 ASN A CA 1
ATOM 1653 C C . ASN A 1 211 ? -16.330 2.366 6.600 1.00 91.81 211 ASN A C 1
ATOM 1655 O O . ASN A 1 211 ? -16.026 2.493 5.412 1.00 91.81 211 ASN A O 1
ATOM 1659 N N . LEU A 1 212 ? -15.607 1.646 7.461 1.00 95.56 212 LEU A N 1
ATOM 1660 C CA . LEU A 1 212 ? -14.298 1.096 7.140 1.00 95.56 212 LEU A CA 1
ATOM 1661 C C . LEU A 1 212 ? -14.369 0.130 5.944 1.00 95.56 212 LEU A C 1
ATOM 1663 O O . LEU A 1 212 ? -15.215 -0.764 5.892 1.00 95.56 212 LEU A O 1
ATOM 1667 N N . ARG A 1 213 ? -13.482 0.350 4.972 1.00 95.38 213 ARG A N 1
ATOM 1668 C CA . ARG A 1 213 ? -13.268 -0.437 3.748 1.00 95.38 213 ARG A CA 1
ATOM 1669 C C . ARG A 1 213 ? -11.957 -1.210 3.790 1.00 95.38 213 ARG A C 1
ATOM 1671 O O . ARG A 1 213 ? -11.903 -2.303 3.235 1.00 95.38 213 ARG A O 1
ATOM 1678 N N . ALA A 1 214 ? -10.933 -0.685 4.456 1.00 96.75 214 ALA A N 1
ATOM 1679 C CA . ALA A 1 214 ? -9.650 -1.357 4.606 1.00 96.75 214 ALA A CA 1
ATOM 1680 C C . ALA A 1 214 ? -9.116 -1.278 6.038 1.00 96.75 214 ALA A C 1
ATOM 1682 O O . ALA A 1 214 ? -9.196 -0.234 6.687 1.00 96.75 214 ALA A O 1
ATOM 1683 N N . LEU A 1 215 ? -8.564 -2.396 6.509 1.00 97.81 215 LEU A N 1
ATOM 1684 C CA . LEU A 1 215 ? -7.934 -2.514 7.818 1.00 97.81 215 LEU A CA 1
ATOM 1685 C C . LEU A 1 215 ? -6.650 -3.341 7.727 1.00 97.81 215 LEU A C 1
ATOM 1687 O O . LEU A 1 215 ? -6.674 -4.468 7.218 1.00 97.81 215 LEU A O 1
ATOM 1691 N N . TRP A 1 216 ? -5.564 -2.819 8.294 1.00 97.12 216 TRP A N 1
ATOM 1692 C CA . TRP A 1 216 ? -4.302 -3.541 8.452 1.00 97.12 216 TRP A CA 1
ATOM 1693 C C . TRP A 1 216 ? -3.912 -3.635 9.926 1.00 97.12 216 TRP A C 1
ATOM 1695 O O . TRP A 1 216 ? -3.680 -2.635 10.592 1.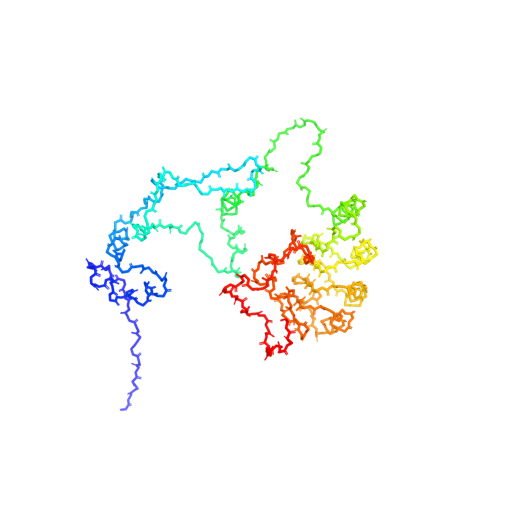00 97.12 216 TRP A O 1
ATOM 1705 N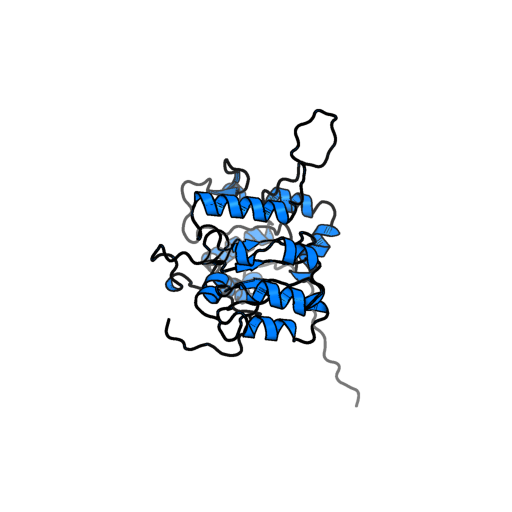 N . LEU A 1 217 ? -3.833 -4.869 10.415 1.00 96.00 217 LEU A N 1
ATOM 1706 C CA . LEU A 1 217 ? -3.382 -5.262 11.751 1.00 96.00 217 LEU A CA 1
ATOM 1707 C C . LEU A 1 217 ? -2.190 -6.228 11.679 1.00 96.00 217 LEU A C 1
ATOM 1709 O O . LEU A 1 217 ? -1.804 -6.805 12.696 1.00 96.00 217 LEU A O 1
ATOM 1713 N N . ASN A 1 218 ? -1.620 -6.456 10.487 1.00 92.25 218 ASN A N 1
ATOM 1714 C CA . ASN A 1 218 ? -0.484 -7.365 10.334 1.00 92.25 218 ASN A CA 1
ATOM 1715 C C . ASN A 1 218 ? 0.657 -6.972 11.283 1.00 92.25 218 ASN A C 1
ATOM 1717 O O . ASN A 1 218 ? 0.786 -5.820 11.693 1.00 92.25 218 ASN A O 1
ATOM 1721 N N . ASP A 1 219 ? 1.452 -7.968 11.654 1.00 92.56 219 ASP A N 1
ATOM 1722 C CA . ASP A 1 219 ? 2.565 -7.835 12.592 1.00 92.56 219 ASP A CA 1
ATOM 1723 C C . ASP A 1 219 ? 2.240 -7.379 14.019 1.00 92.56 219 ASP A C 1
ATOM 1725 O O . ASP A 1 219 ? 3.156 -7.174 14.809 1.00 92.56 219 ASP A O 1
ATOM 1729 N N . ASN A 1 220 ? 0.965 -7.403 14.411 1.00 93.81 220 ASN A N 1
ATOM 1730 C CA . ASN A 1 220 ? 0.567 -7.334 15.816 1.00 93.81 220 ASN A CA 1
ATOM 1731 C C . ASN A 1 220 ? 0.502 -8.736 16.461 1.00 93.81 220 ASN A C 1
ATOM 1733 O O . ASN A 1 220 ? 0.104 -9.701 15.787 1.00 93.81 220 ASN A O 1
ATOM 1737 N N . PRO A 1 221 ? 0.817 -8.882 17.765 1.00 93.50 221 PRO A N 1
ATOM 1738 C CA . PRO A 1 221 ? 0.680 -10.154 18.483 1.00 93.50 221 PRO A CA 1
ATOM 1739 C C . PRO A 1 221 ? -0.719 -10.782 18.374 1.00 93.50 221 PRO A C 1
ATOM 1741 O O . PRO A 1 221 ? -0.831 -11.994 18.186 1.00 93.50 221 PRO A O 1
ATOM 1744 N N . ILE A 1 222 ? -1.776 -9.964 18.387 1.00 92.00 222 ILE A N 1
ATOM 1745 C CA . ILE A 1 222 ? -3.176 -10.391 18.238 1.00 92.00 222 ILE A CA 1
ATOM 1746 C C . ILE A 1 222 ? -3.448 -11.179 16.943 1.00 92.00 222 ILE A C 1
ATOM 1748 O O . ILE A 1 222 ? -4.299 -12.066 16.914 1.00 92.00 222 ILE A O 1
ATOM 1752 N N . VAL A 1 223 ? -2.706 -10.896 15.866 1.00 89.31 223 VAL A N 1
ATOM 1753 C CA . VAL A 1 223 ? -2.830 -11.614 14.586 1.00 89.31 223 VAL A CA 1
ATOM 1754 C C . VAL A 1 223 ? -1.976 -12.883 14.585 1.00 89.31 223 VAL A C 1
ATOM 1756 O O . VAL A 1 223 ? -2.387 -13.894 14.018 1.00 89.31 223 VAL A O 1
ATOM 1759 N N . LYS A 1 224 ? -0.808 -12.864 15.244 1.00 82.44 224 LYS A N 1
ATOM 1760 C CA . LYS A 1 224 ? 0.110 -14.018 15.340 1.00 82.44 224 LYS A CA 1
ATOM 1761 C C . LYS A 1 224 ? -0.445 -15.132 16.229 1.00 82.44 224 LYS A C 1
ATOM 1763 O O . LYS A 1 224 ? -0.239 -16.306 15.935 1.00 82.44 224 LYS A O 1
ATOM 1768 N N . ASN A 1 225 ? -1.177 -14.759 17.275 1.00 73.75 225 ASN A N 1
ATOM 1769 C CA . ASN A 1 225 ? -1.779 -15.683 18.237 1.00 73.75 225 ASN A CA 1
ATOM 1770 C C . ASN A 1 225 ? -3.191 -16.151 17.827 1.00 73.75 225 ASN A C 1
ATOM 1772 O O . ASN A 1 225 ? -3.826 -16.897 18.569 1.00 73.75 225 ASN A O 1
ATOM 1776 N N . GLY A 1 226 ? -3.695 -15.698 16.673 1.00 62.28 226 GLY A N 1
ATOM 1777 C CA . GLY A 1 226 ? -5.109 -15.765 16.317 1.00 62.28 226 GLY A CA 1
ATOM 1778 C C . GLY A 1 226 ? -5.614 -17.157 15.929 1.00 62.28 226 GLY A C 1
ATOM 1779 O O . GLY A 1 226 ? -5.187 -17.749 14.941 1.00 62.28 226 GLY A O 1
ATOM 1780 N N . ASP A 1 227 ? -6.636 -17.610 16.644 1.00 68.06 227 ASP A N 1
ATOM 1781 C CA . ASP A 1 227 ? -7.524 -18.741 16.334 1.00 68.06 227 ASP A CA 1
ATOM 1782 C C . ASP A 1 227 ? -8.633 -18.389 15.314 1.00 68.06 227 ASP A C 1
ATOM 1784 O O . ASP A 1 227 ? -9.539 -19.181 15.058 1.00 68.06 227 ASP A O 1
ATOM 1788 N N . GLY A 1 228 ? -8.552 -17.204 14.698 1.00 76.94 228 GLY A N 1
ATOM 1789 C CA . GLY A 1 228 ? -9.512 -16.696 13.715 1.00 76.94 228 GLY A CA 1
ATOM 1790 C C . GLY A 1 228 ? -10.673 -15.892 14.309 1.00 76.94 228 GLY A C 1
ATOM 1791 O O . GLY A 1 228 ? -11.364 -15.207 13.551 1.00 76.94 228 GLY A O 1
ATOM 1792 N N . HIS A 1 229 ? -10.856 -15.879 15.637 1.00 86.00 229 HIS A N 1
ATOM 1793 C CA . HIS A 1 229 ? -11.974 -15.173 16.275 1.00 86.00 229 HIS A CA 1
ATOM 1794 C C . HIS A 1 229 ? -11.955 -13.658 16.039 1.00 86.00 229 HIS A C 1
ATOM 1796 O O . HIS A 1 229 ? -13.010 -13.073 15.790 1.00 86.00 229 HIS A O 1
ATOM 1802 N N . LEU A 1 230 ? -10.775 -13.024 16.035 1.00 91.12 230 LEU A N 1
ATOM 1803 C CA . LEU A 1 230 ? -10.657 -11.594 15.725 1.00 91.12 230 LEU A CA 1
ATOM 1804 C C . LEU A 1 230 ? -11.194 -11.278 14.325 1.00 91.12 230 LEU A C 1
ATOM 1806 O O . LEU A 1 230 ? -12.001 -10.366 14.163 1.00 91.12 230 LEU A O 1
ATOM 1810 N N . ALA A 1 231 ? -10.737 -12.017 13.312 1.00 90.94 231 ALA A N 1
ATOM 1811 C CA . ALA A 1 231 ? -11.119 -11.760 11.929 1.00 90.94 231 ALA A CA 1
ATOM 1812 C C . ALA A 1 231 ? -12.637 -11.901 11.750 1.00 90.94 231 ALA A C 1
ATOM 1814 O O . ALA A 1 231 ? -13.261 -11.055 11.112 1.00 90.94 231 ALA A O 1
ATOM 1815 N N . GLU A 1 232 ? -13.247 -12.918 12.364 1.00 91.12 232 GLU A N 1
ATOM 1816 C CA . GLU A 1 232 ? -14.697 -13.103 12.318 1.00 91.12 232 GLU A CA 1
ATOM 1817 C C . GLU A 1 232 ? -15.456 -11.969 13.023 1.00 91.12 232 GLU A C 1
ATOM 1819 O O . GLU A 1 232 ? -16.396 -11.420 12.445 1.00 91.12 232 GLU A O 1
ATOM 1824 N N . ALA A 1 233 ? -15.014 -11.545 14.210 1.00 92.81 233 ALA A N 1
ATOM 1825 C CA . ALA A 1 233 ? -15.622 -10.425 14.930 1.00 92.81 233 ALA A CA 1
ATOM 1826 C C . ALA A 1 233 ? -15.560 -9.112 14.126 1.00 92.81 233 ALA A C 1
ATOM 1828 O O . ALA A 1 233 ? -16.560 -8.396 14.017 1.00 92.81 233 ALA A O 1
ATOM 1829 N N . ILE A 1 234 ? -14.411 -8.816 13.506 1.00 94.75 234 ILE A N 1
ATOM 1830 C CA . ILE A 1 234 ? -14.234 -7.633 12.654 1.00 94.75 234 ILE A CA 1
ATOM 1831 C C . ILE A 1 234 ? -15.138 -7.702 11.419 1.00 94.75 234 ILE A C 1
ATOM 1833 O O . ILE A 1 234 ? -15.843 -6.736 11.126 1.00 94.75 234 ILE A O 1
ATOM 1837 N N . LEU A 1 235 ? -15.165 -8.834 10.710 1.00 92.12 235 LEU A N 1
ATOM 1838 C CA . LEU A 1 235 ? -15.984 -8.993 9.504 1.00 92.12 235 LEU A CA 1
ATOM 1839 C C . LEU A 1 235 ? -17.488 -8.905 9.800 1.00 92.12 235 LEU A C 1
ATOM 1841 O O . LEU A 1 235 ? -18.238 -8.364 8.987 1.00 92.12 235 LEU A O 1
ATOM 1845 N N . GLN A 1 236 ? -17.935 -9.387 10.964 1.00 91.94 236 GLN A N 1
ATOM 1846 C CA . GLN A 1 236 ? -19.324 -9.241 11.404 1.00 91.94 236 GLN A CA 1
ATOM 1847 C C . GLN A 1 236 ? -19.660 -7.797 11.814 1.00 91.94 236 GLN A C 1
ATOM 1849 O O . GLN A 1 236 ? -20.763 -7.318 11.543 1.00 91.94 236 GLN A O 1
ATOM 1854 N N . GLY A 1 237 ? -18.731 -7.084 12.460 1.00 92.44 237 GLY A N 1
ATOM 1855 C CA . GLY A 1 237 ? -18.972 -5.728 12.961 1.00 92.44 237 GLY A CA 1
ATOM 1856 C C . GLY A 1 237 ? -18.762 -4.599 11.942 1.00 92.44 237 GLY A C 1
ATOM 1857 O O . GLY A 1 237 ? -19.370 -3.531 12.100 1.00 92.44 237 GLY A O 1
ATOM 1858 N N . CYS A 1 238 ? -17.967 -4.842 10.893 1.00 94.19 238 CYS A N 1
ATOM 1859 C CA . CYS A 1 238 ? -17.651 -3.920 9.796 1.00 94.19 238 CYS A CA 1
ATOM 1860 C C . CYS A 1 238 ? -18.162 -4.478 8.448 1.00 94.19 238 CYS A C 1
ATOM 1862 O O . CYS A 1 238 ? -17.385 -5.013 7.656 1.00 94.19 238 CYS A O 1
ATOM 1864 N N . PRO A 1 239 ? -19.463 -4.333 8.130 1.00 90.19 239 PRO A N 1
ATOM 1865 C CA . PRO A 1 239 ? -20.081 -4.999 6.977 1.00 90.19 239 PRO A CA 1
ATOM 1866 C C . PRO A 1 239 ? -19.561 -4.517 5.614 1.00 90.19 239 PRO A C 1
ATOM 1868 O O . PRO A 1 239 ? -19.709 -5.220 4.619 1.00 90.19 239 PRO A O 1
ATOM 1871 N N . ASN A 1 240 ? -18.957 -3.328 5.559 1.00 92.75 240 ASN A N 1
ATOM 1872 C CA . ASN A 1 240 ? -18.411 -2.749 4.334 1.00 92.75 240 ASN A CA 1
ATOM 1873 C C . ASN A 1 240 ? -16.915 -3.035 4.139 1.00 92.75 240 ASN A C 1
ATOM 1875 O O . ASN A 1 240 ? -16.336 -2.528 3.184 1.00 92.75 240 ASN A O 1
ATOM 1879 N N . LEU A 1 241 ? -16.276 -3.796 5.032 1.00 95.31 241 LEU A N 1
ATOM 1880 C CA . LEU A 1 241 ? -14.842 -4.044 4.948 1.00 95.31 241 LEU A CA 1
ATOM 1881 C C . LEU A 1 241 ? -14.534 -4.879 3.702 1.00 95.31 241 LEU A C 1
ATOM 1883 O O . LEU A 1 241 ? -15.040 -5.990 3.568 1.00 95.31 241 LEU A O 1
ATOM 1887 N N . GLU A 1 242 ? -13.708 -4.354 2.805 1.00 94.12 242 GLU A N 1
ATOM 1888 C CA . GLU A 1 242 ? -13.316 -4.973 1.535 1.00 94.12 242 GLU A CA 1
ATOM 1889 C C . GLU A 1 242 ? -11.906 -5.572 1.595 1.00 94.12 242 GLU A C 1
ATOM 1891 O O . GLU A 1 242 ? -11.649 -6.601 0.969 1.00 94.12 242 GLU A O 1
ATOM 1896 N N . ILE A 1 243 ? -11.008 -4.957 2.374 1.00 94.81 243 ILE A N 1
ATOM 1897 C CA . ILE A 1 243 ? -9.636 -5.418 2.607 1.00 94.81 243 ILE A CA 1
ATOM 1898 C C . ILE A 1 243 ? -9.417 -5.628 4.107 1.00 94.81 243 ILE A C 1
ATOM 1900 O O . ILE A 1 243 ? -9.594 -4.711 4.907 1.00 94.81 243 ILE A O 1
ATOM 1904 N N . TYR A 1 244 ? -8.964 -6.820 4.482 1.00 94.81 244 TYR A N 1
ATOM 1905 C CA . TYR A 1 244 ? -8.486 -7.127 5.828 1.00 94.81 244 TYR A CA 1
ATOM 1906 C C . TYR A 1 244 ? -7.104 -7.761 5.728 1.00 94.81 244 TYR A C 1
ATOM 1908 O O . TYR A 1 244 ? -6.945 -8.791 5.072 1.00 94.81 244 TYR A O 1
ATOM 1916 N N . ASN A 1 245 ? -6.095 -7.153 6.356 1.00 93.00 245 ASN A N 1
ATOM 1917 C CA . ASN A 1 245 ? -4.725 -7.673 6.366 1.00 93.00 245 ASN A CA 1
ATOM 1918 C C . ASN A 1 245 ? -4.198 -7.979 4.952 1.00 93.00 245 ASN A C 1
ATOM 1920 O O . ASN A 1 245 ? -3.638 -9.039 4.683 1.00 93.00 245 ASN A O 1
ATOM 1924 N N . SER A 1 246 ? -4.407 -7.033 4.031 1.00 88.50 246 SER A N 1
ATOM 1925 C CA . SER A 1 246 ? -4.031 -7.131 2.610 1.00 88.50 246 SER A CA 1
ATOM 1926 C C . SER A 1 246 ? -4.750 -8.221 1.797 1.00 88.50 246 SER A C 1
ATOM 1928 O O . SER A 1 246 ? -4.461 -8.366 0.606 1.00 88.50 246 SER A O 1
ATOM 1930 N N . LYS A 1 247 ? -5.719 -8.931 2.384 1.00 91.25 247 LYS A N 1
ATOM 1931 C CA . LYS A 1 247 ? -6.557 -9.942 1.725 1.00 91.25 247 LYS A CA 1
ATOM 1932 C C . LYS A 1 247 ? -7.951 -9.396 1.448 1.00 91.25 247 LYS A C 1
ATOM 1934 O O . LYS A 1 247 ? -8.447 -8.549 2.191 1.00 91.25 247 LYS A O 1
ATOM 1939 N N . PHE A 1 248 ? -8.586 -9.878 0.383 1.00 92.25 248 PHE A N 1
ATOM 1940 C CA . PHE A 1 248 ? -9.952 -9.486 0.056 1.00 92.25 248 PHE A CA 1
ATOM 1941 C C . PHE A 1 248 ? -10.936 -10.236 0.948 1.00 92.25 248 PHE A C 1
ATOM 1943 O O . PHE A 1 248 ? -10.831 -11.445 1.154 1.00 92.25 248 PHE A O 1
ATOM 1950 N N . THR A 1 249 ? -11.907 -9.508 1.486 1.00 91.62 249 THR A N 1
ATOM 1951 C CA . THR A 1 249 ? -13.027 -10.107 2.216 1.00 91.62 249 THR A CA 1
ATOM 1952 C C . THR A 1 249 ? -14.074 -10.620 1.226 1.00 91.62 249 THR A C 1
ATOM 1954 O O . THR A 1 249 ? -14.020 -10.325 0.038 1.00 91.62 249 THR A O 1
ATOM 1957 N N . GLN A 1 250 ? -15.113 -11.313 1.693 1.00 88.69 250 GLN A N 1
ATOM 1958 C CA . GLN A 1 250 ? -16.246 -11.689 0.828 1.00 88.69 250 GLN A CA 1
ATOM 1959 C C . GLN A 1 250 ? -17.043 -10.484 0.292 1.00 88.69 250 GLN A C 1
ATOM 1961 O O . GLN A 1 250 ? -17.865 -10.642 -0.611 1.00 88.69 250 GLN A O 1
ATOM 1966 N N . ASN A 1 251 ? -16.813 -9.291 0.844 1.00 88.50 251 ASN A N 1
ATOM 1967 C CA . ASN A 1 251 ? -17.496 -8.061 0.469 1.00 88.50 251 ASN A CA 1
ATOM 1968 C C . ASN A 1 251 ? -16.666 -7.171 -0.464 1.00 88.50 251 ASN A C 1
ATOM 1970 O O . ASN A 1 251 ? -17.128 -6.072 -0.768 1.00 88.50 251 ASN A O 1
ATOM 1974 N N . PHE A 1 252 ? -15.494 -7.627 -0.931 1.00 89.56 252 PHE A N 1
ATOM 1975 C CA . PHE A 1 252 ? -14.625 -6.835 -1.803 1.00 89.56 252 PHE A CA 1
ATO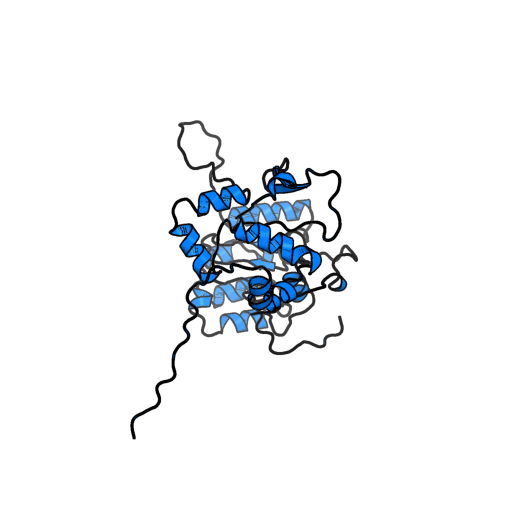M 1976 C C . PHE A 1 252 ? -15.371 -6.279 -3.027 1.00 89.56 252 PHE A C 1
ATOM 1978 O O . PHE A 1 252 ? -16.251 -6.927 -3.603 1.00 89.56 252 PHE A O 1
ATOM 1985 N N . ALA A 1 253 ? -15.047 -5.047 -3.403 1.00 88.06 253 ALA A N 1
ATOM 1986 C CA . ALA A 1 253 ? -15.728 -4.305 -4.447 1.00 88.06 253 ALA A CA 1
ATOM 1987 C C . ALA A 1 253 ? -14.778 -3.290 -5.107 1.00 88.06 253 ALA A C 1
ATOM 1989 O O . ALA A 1 253 ? -13.584 -3.552 -5.271 1.00 88.06 253 ALA A O 1
ATOM 1990 N N . GLU A 1 254 ? -15.324 -2.158 -5.556 1.00 87.81 254 GLU A N 1
ATOM 1991 C CA . GLU A 1 254 ? -14.580 -1.119 -6.262 1.00 87.81 254 GLU A CA 1
ATOM 1992 C C . GLU A 1 254 ? -13.399 -0.591 -5.445 1.00 87.81 254 GLU A C 1
ATOM 1994 O O . GLU A 1 254 ? -12.331 -0.383 -6.016 1.00 87.81 254 GLU A O 1
ATOM 1999 N N . PHE A 1 255 ? -13.541 -0.443 -4.123 1.00 89.44 255 PHE A N 1
ATOM 2000 C CA . PHE A 1 255 ? -12.465 0.083 -3.286 1.00 89.44 255 PHE A CA 1
ATOM 2001 C C . PHE A 1 255 ? -11.257 -0.859 -3.273 1.00 89.44 255 PHE A C 1
ATOM 2003 O O . PHE A 1 255 ? -10.129 -0.422 -3.488 1.00 89.44 255 PHE A O 1
ATOM 2010 N N . ALA A 1 256 ? -11.475 -2.162 -3.083 1.00 89.94 256 ALA A N 1
ATOM 2011 C CA . ALA A 1 256 ? -10.390 -3.141 -3.081 1.00 89.94 256 ALA A CA 1
ATOM 2012 C C . ALA A 1 256 ? -9.669 -3.241 -4.434 1.00 89.94 256 ALA A C 1
ATOM 2014 O O . ALA A 1 256 ? -8.439 -3.315 -4.487 1.00 89.94 256 ALA A O 1
ATOM 2015 N N . LEU A 1 257 ? -10.427 -3.211 -5.532 1.00 88.81 257 LEU A N 1
ATOM 2016 C CA . LEU A 1 257 ? -9.859 -3.237 -6.881 1.00 88.81 257 LEU A CA 1
ATOM 2017 C C . LEU A 1 257 ? -9.108 -1.941 -7.198 1.00 88.81 257 LEU A C 1
ATOM 2019 O O . LEU A 1 257 ? -8.012 -1.993 -7.752 1.00 88.81 257 LEU A O 1
ATOM 2023 N N . GLY A 1 258 ? -9.663 -0.792 -6.811 1.00 87.38 258 GLY A N 1
ATOM 2024 C CA . GLY A 1 258 ? -9.029 0.509 -6.989 1.00 87.38 258 GLY A CA 1
ATOM 2025 C C . GLY A 1 258 ? -7.757 0.650 -6.157 1.00 87.38 258 GLY A C 1
ATOM 2026 O O . GLY A 1 258 ? -6.784 1.206 -6.651 1.00 87.38 258 GLY A O 1
ATOM 2027 N N . PHE A 1 259 ? -7.708 0.068 -4.955 1.00 88.94 259 PHE A N 1
ATOM 2028 C CA . PHE A 1 259 ? -6.480 -0.025 -4.163 1.00 88.94 259 PHE A CA 1
ATOM 2029 C C . PHE A 1 259 ? -5.394 -0.826 -4.895 1.00 88.94 259 PHE A C 1
ATOM 2031 O O . PHE A 1 259 ? -4.277 -0.348 -5.066 1.00 88.94 259 PHE A O 1
ATOM 2038 N N . CYS A 1 260 ? -5.716 -2.019 -5.410 1.00 86.81 260 CYS A N 1
ATOM 2039 C CA . CYS A 1 260 ? -4.750 -2.804 -6.191 1.00 86.81 260 CYS A CA 1
ATOM 2040 C C . CYS A 1 260 ? -4.352 -2.128 -7.515 1.00 86.81 260 CYS A C 1
ATOM 2042 O O . CYS A 1 260 ? -3.265 -2.383 -8.028 1.00 86.81 260 CYS A O 1
ATOM 2044 N N . GLY A 1 261 ? -5.224 -1.283 -8.066 1.00 83.81 261 GLY A N 1
ATOM 2045 C CA . GLY A 1 261 ? -4.975 -0.507 -9.277 1.00 83.81 261 GLY A CA 1
ATOM 2046 C C . GLY A 1 261 ? -4.248 0.820 -9.055 1.00 83.81 261 GLY A C 1
ATOM 2047 O O . GLY A 1 261 ? -4.037 1.531 -10.033 1.00 83.81 261 GLY A O 1
ATOM 2048 N N . GLY A 1 262 ? -3.906 1.176 -7.810 1.00 83.56 262 GLY A N 1
ATOM 2049 C CA . GLY A 1 262 ? -3.272 2.459 -7.479 1.00 83.56 262 GLY A CA 1
ATOM 2050 C C . GLY A 1 262 ? -4.185 3.680 -7.650 1.00 83.56 262 GLY A C 1
ATOM 2051 O O . GLY A 1 262 ? -3.698 4.787 -7.832 1.00 83.56 262 GLY A O 1
ATOM 2052 N N . ILE A 1 263 ? -5.508 3.491 -7.648 1.00 84.00 263 ILE A N 1
ATOM 2053 C CA . ILE A 1 263 ? -6.497 4.580 -7.720 1.00 84.00 263 ILE A CA 1
ATOM 2054 C C . ILE A 1 263 ? -6.826 5.114 -6.326 1.00 84.00 263 ILE A C 1
ATOM 2056 O O . ILE A 1 263 ? -6.989 6.324 -6.150 1.00 84.00 263 ILE A O 1
ATOM 2060 N N . TYR A 1 264 ? -6.977 4.208 -5.356 1.00 86.44 264 TYR A N 1
ATOM 2061 C CA . TYR A 1 264 ? -7.289 4.556 -3.974 1.00 86.44 264 TYR A CA 1
ATOM 2062 C C . TYR A 1 264 ? -6.068 4.353 -3.093 1.00 86.44 264 TYR A C 1
ATOM 2064 O O . TYR A 1 264 ? -5.586 3.234 -2.925 1.00 86.44 264 TYR A O 1
ATOM 2072 N N . GLU A 1 265 ? -5.616 5.451 -2.507 1.00 85.94 265 GLU A N 1
ATOM 2073 C CA . GLU A 1 265 ? -4.462 5.538 -1.618 1.00 85.94 265 GLU A CA 1
ATOM 2074 C C . GLU A 1 265 ? -4.688 6.663 -0.600 1.00 85.94 265 GLU A C 1
ATOM 2076 O O . GLU A 1 265 ? -5.739 7.313 -0.610 1.00 85.94 265 GLU A O 1
ATOM 2081 N N . LYS A 1 266 ? -3.717 6.903 0.283 1.00 84.75 266 LYS A N 1
ATOM 2082 C CA . LYS A 1 266 ? -3.809 7.907 1.352 1.00 84.75 266 LYS A CA 1
ATOM 2083 C C . LYS A 1 266 ? -4.194 9.301 0.854 1.00 84.75 266 LYS A C 1
ATOM 2085 O O . LYS A 1 266 ? -5.017 9.960 1.485 1.00 84.75 266 LYS A O 1
ATOM 2090 N N . ASP A 1 267 ? -3.640 9.715 -0.282 1.00 81.44 267 ASP A N 1
ATOM 2091 C CA . ASP A 1 267 ? -3.891 11.032 -0.876 1.00 81.44 267 ASP A CA 1
ATOM 2092 C C . ASP A 1 267 ? -5.213 11.090 -1.662 1.00 81.44 267 ASP A C 1
ATOM 2094 O O . ASP A 1 267 ? -5.742 12.171 -1.923 1.00 81.44 267 ASP A O 1
ATOM 2098 N N . ASN A 1 268 ? -5.797 9.930 -1.989 1.00 80.50 268 ASN A N 1
ATOM 2099 C CA . ASN A 1 268 ? -7.099 9.817 -2.644 1.00 80.50 268 ASN A CA 1
ATOM 2100 C C . ASN A 1 268 ? -7.987 8.728 -2.007 1.00 80.50 268 ASN A C 1
ATOM 2102 O O . ASN A 1 268 ? -8.300 7.706 -2.634 1.00 80.50 268 ASN A O 1
ATOM 2106 N N . PRO A 1 269 ? -8.444 8.927 -0.760 1.00 79.94 269 PRO A N 1
ATOM 2107 C CA . PRO A 1 269 ? -9.209 7.928 -0.036 1.00 79.94 269 PRO A CA 1
ATOM 2108 C C . PRO A 1 269 ? -10.683 7.985 -0.451 1.00 79.94 269 PRO A C 1
ATOM 2110 O O . PRO A 1 269 ? -11.548 8.512 0.255 1.00 79.94 269 PRO A O 1
ATOM 2113 N N . GLY A 1 270 ? -10.976 7.453 -1.639 1.00 69.81 270 GLY A N 1
ATOM 2114 C CA . GLY A 1 270 ? -12.333 7.222 -2.135 1.00 69.81 270 GLY A CA 1
ATOM 2115 C C . GLY A 1 270 ? -13.174 8.486 -2.338 1.00 69.81 270 GLY A C 1
ATOM 2116 O O . GLY A 1 270 ? -14.377 8.452 -2.051 1.00 69.81 270 GLY A O 1
ATOM 2117 N N . TYR A 1 271 ? -12.579 9.612 -2.758 1.00 65.38 271 TYR A N 1
ATOM 2118 C CA . TYR A 1 271 ? -13.336 10.836 -3.044 1.00 65.38 271 TYR A CA 1
ATOM 2119 C C . TYR A 1 271 ? -14.265 10.639 -4.257 1.00 65.38 271 TYR A C 1
ATOM 2121 O O . TYR A 1 271 ? -13.801 10.285 -5.337 1.00 65.38 271 TYR A O 1
ATOM 2129 N N . PRO A 1 272 ? -15.570 10.956 -4.150 1.00 50.84 272 PRO A N 1
ATOM 2130 C CA . PRO A 1 272 ? -16.506 10.870 -5.276 1.00 50.84 272 PRO A CA 1
ATOM 2131 C C . PRO A 1 272 ? -16.337 11.998 -6.317 1.00 50.84 272 PRO A C 1
ATOM 2133 O O . PRO A 1 272 ? -17.181 12.161 -7.198 1.00 50.84 272 PRO A O 1
ATOM 2136 N N . LYS A 1 273 ? -15.280 12.817 -6.223 1.00 46.34 273 LYS A N 1
ATOM 2137 C CA . LYS A 1 273 ? -15.045 13.976 -7.095 1.00 46.34 273 LYS A CA 1
ATOM 2138 C C . LYS A 1 273 ? -13.947 13.698 -8.121 1.00 46.34 273 LYS A C 1
ATOM 2140 O O . LYS A 1 273 ? -12.872 14.265 -8.034 1.00 46.34 273 LYS A O 1
ATOM 2145 N N . SER A 1 274 ? -14.252 12.875 -9.114 1.00 46.72 274 SER A N 1
ATOM 2146 C CA . SER A 1 274 ? -13.975 13.130 -10.536 1.00 46.72 274 SER A CA 1
ATOM 2147 C C . SER A 1 274 ? -14.318 11.862 -11.319 1.00 46.72 274 SER A C 1
ATOM 2149 O O . SER A 1 274 ? -14.192 10.742 -10.829 1.00 46.72 274 SER A O 1
ATOM 2151 N N . SER A 1 275 ? -14.740 12.030 -12.564 1.00 51.50 275 SER A N 1
ATOM 2152 C CA . SER A 1 275 ? -14.879 10.938 -13.527 1.00 51.50 275 SER A CA 1
ATOM 2153 C C . SER A 1 275 ? -13.547 10.254 -13.892 1.00 51.50 275 SER A C 1
ATOM 2155 O O . SER A 1 275 ? -13.581 9.290 -14.655 1.00 51.50 275 SER A O 1
ATOM 2157 N N . ASP A 1 276 ? -12.404 10.726 -13.368 1.00 51.28 276 ASP A N 1
ATOM 2158 C CA . ASP A 1 276 ? -11.059 10.225 -13.692 1.00 51.28 276 ASP A CA 1
ATOM 2159 C C . ASP A 1 276 ? -10.610 9.042 -12.821 1.00 51.28 276 ASP A C 1
ATOM 2161 O O . ASP A 1 276 ? -9.653 8.361 -13.173 1.00 51.28 276 ASP A O 1
ATOM 2165 N N . HIS A 1 277 ? -11.314 8.727 -11.728 1.00 60.19 277 HIS A N 1
ATOM 2166 C CA . HIS A 1 277 ? -10.959 7.617 -10.824 1.00 60.19 277 HIS A CA 1
ATOM 2167 C C . HIS A 1 277 ? -11.777 6.342 -11.062 1.00 60.19 277 HIS A C 1
ATOM 2169 O O . HIS A 1 277 ? -11.894 5.491 -10.185 1.00 60.19 277 HIS A O 1
ATOM 2175 N N . SER A 1 278 ? -12.372 6.196 -12.248 1.00 67.44 278 SER A N 1
ATOM 2176 C CA . SER A 1 278 ? -13.078 4.966 -12.601 1.00 67.44 278 SER A CA 1
ATOM 2177 C C . SER A 1 278 ? -12.085 3.821 -12.797 1.00 67.44 278 SER A C 1
ATOM 2179 O O . SER A 1 278 ? -11.096 3.991 -13.507 1.00 67.44 278 SER A O 1
ATOM 2181 N N . LEU A 1 279 ? -12.410 2.615 -12.313 1.00 73.50 279 LEU A N 1
ATOM 2182 C CA . LEU A 1 279 ? -11.651 1.384 -12.611 1.00 73.50 279 LEU A CA 1
ATOM 2183 C C . LEU A 1 279 ? -11.393 1.162 -14.118 1.00 73.50 279 LEU A C 1
ATOM 2185 O O . LEU A 1 279 ? -10.514 0.391 -14.488 1.00 73.50 279 LEU A O 1
ATOM 2189 N N . ARG A 1 280 ? -12.130 1.853 -15.002 1.00 77.12 280 ARG A N 1
ATOM 2190 C CA . ARG A 1 280 ? -11.946 1.848 -16.461 1.00 77.12 280 ARG A CA 1
ATOM 2191 C C . ARG A 1 280 ? -10.544 2.251 -16.929 1.00 77.12 280 ARG A C 1
ATOM 2193 O O . ARG A 1 280 ? -10.183 1.874 -18.040 1.00 77.12 280 ARG A O 1
ATOM 2200 N N . ILE A 1 281 ? -9.782 3.014 -16.140 1.00 77.62 281 ILE A N 1
ATOM 2201 C CA . ILE A 1 281 ? -8.408 3.402 -16.509 1.00 77.62 281 ILE A CA 1
ATOM 2202 C C . ILE A 1 281 ? -7.385 2.282 -16.264 1.00 77.62 281 ILE A C 1
ATOM 2204 O O . ILE A 1 281 ? -6.278 2.328 -16.800 1.00 77.62 281 ILE A O 1
ATOM 2208 N N . ILE A 1 282 ? -7.746 1.265 -15.475 1.00 77.75 282 ILE A N 1
ATOM 2209 C CA . ILE A 1 282 ? -6.855 0.161 -15.120 1.00 77.75 282 ILE A CA 1
ATOM 2210 C C . ILE A 1 282 ? -6.745 -0.787 -16.316 1.00 77.75 282 ILE A C 1
ATOM 2212 O O . ILE A 1 282 ? -7.714 -1.427 -16.719 1.00 77.75 282 ILE A O 1
ATOM 2216 N N . THR A 1 283 ? -5.542 -0.899 -16.878 1.00 81.50 283 THR A N 1
ATOM 2217 C CA . THR A 1 283 ? -5.248 -1.798 -18.011 1.00 81.50 283 THR A CA 1
ATOM 2218 C C . THR A 1 283 ? -4.638 -3.132 -17.580 1.00 81.50 283 THR A C 1
ATOM 2220 O O . THR A 1 283 ? -4.683 -4.101 -18.336 1.00 81.50 283 THR A O 1
ATOM 2223 N N . SER A 1 284 ? -4.097 -3.198 -16.363 1.00 81.81 284 SER A N 1
ATOM 2224 C CA . SER A 1 284 ? -3.538 -4.396 -15.740 1.00 81.81 284 SER A CA 1
ATOM 2225 C C . SER A 1 284 ? -3.760 -4.322 -14.235 1.00 81.81 284 SER A C 1
ATOM 2227 O O . SER A 1 284 ? -3.577 -3.260 -13.645 1.00 81.81 284 SER A O 1
ATOM 2229 N N . LEU A 1 285 ? -4.134 -5.442 -13.618 1.00 82.56 285 LEU A N 1
ATOM 2230 C CA . LEU A 1 285 ? -4.395 -5.523 -12.185 1.00 82.56 285 LEU A CA 1
ATOM 2231 C C . LEU A 1 285 ? -3.770 -6.793 -11.615 1.00 82.56 285 LEU A C 1
ATOM 2233 O O . LEU A 1 285 ? -4.092 -7.895 -12.062 1.00 82.56 285 LEU A O 1
ATOM 2237 N N . ASP A 1 286 ? -2.892 -6.635 -10.627 1.00 82.06 286 ASP A N 1
ATOM 2238 C CA . ASP A 1 286 ? -2.326 -7.762 -9.893 1.00 82.06 286 ASP A CA 1
ATOM 2239 C C . ASP A 1 286 ? -3.191 -8.081 -8.669 1.00 82.06 286 ASP A C 1
ATOM 2241 O O . ASP A 1 286 ? -3.286 -7.304 -7.717 1.00 82.06 286 ASP A O 1
ATOM 2245 N N . LEU A 1 287 ? -3.834 -9.246 -8.718 1.00 84.00 287 LEU A N 1
ATOM 2246 C CA . LEU A 1 287 ? -4.674 -9.784 -7.649 1.00 84.00 287 LEU A CA 1
ATOM 2247 C C . LEU A 1 287 ? -4.029 -10.992 -6.953 1.00 84.00 287 LEU A C 1
ATOM 2249 O O . LEU A 1 287 ? -4.702 -11.735 -6.232 1.00 84.00 287 LEU A O 1
ATOM 2253 N N . SER A 1 288 ? -2.734 -11.225 -7.177 1.00 81.12 288 SER A N 1
ATOM 2254 C CA . SER A 1 288 ? -2.004 -12.298 -6.512 1.00 81.12 288 SER A CA 1
ATOM 2255 C C . SER A 1 288 ? -2.026 -12.120 -4.990 1.00 81.12 288 SER A C 1
ATOM 2257 O O . SER A 1 288 ? -1.998 -11.009 -4.462 1.00 81.12 288 SER A O 1
ATOM 2259 N N . ASN A 1 289 ? -2.117 -13.241 -4.267 1.00 83.00 289 ASN A N 1
ATOM 2260 C CA . ASN A 1 289 ? -2.123 -13.287 -2.798 1.00 83.00 289 ASN A CA 1
ATOM 2261 C C . ASN A 1 289 ? -3.260 -12.492 -2.120 1.00 83.00 289 ASN A C 1
ATOM 2263 O O . ASN A 1 289 ? -3.154 -12.141 -0.946 1.00 83.00 289 ASN A O 1
ATOM 2267 N N . ARG A 1 290 ? -4.364 -12.224 -2.835 1.00 85.75 290 ARG A N 1
ATOM 2268 C CA . ARG A 1 290 ? -5.546 -11.529 -2.292 1.00 85.75 290 ARG A CA 1
ATOM 2269 C C . ARG A 1 290 ? -6.642 -12.461 -1.759 1.00 85.75 290 ARG A C 1
ATOM 2271 O O . ARG A 1 290 ? -7.716 -11.974 -1.437 1.00 85.75 290 ARG A O 1
ATOM 2278 N N . ASP A 1 291 ? -6.392 -13.771 -1.665 1.00 82.38 291 ASP A N 1
ATOM 2279 C CA . ASP A 1 291 ? -7.355 -14.802 -1.215 1.00 82.38 291 ASP A CA 1
ATOM 2280 C C . ASP A 1 291 ? -8.721 -14.749 -1.932 1.00 82.38 291 ASP A C 1
ATOM 2282 O O . ASP A 1 291 ? -9.785 -15.015 -1.370 1.00 82.38 291 ASP A O 1
ATOM 2286 N N . ILE A 1 292 ? -8.697 -14.434 -3.230 1.00 77.62 292 ILE A N 1
ATOM 2287 C CA . ILE A 1 292 ? -9.903 -14.408 -4.060 1.00 77.62 292 ILE A CA 1
ATOM 2288 C C . ILE A 1 292 ? -10.288 -15.840 -4.421 1.00 77.62 292 ILE A C 1
ATOM 2290 O O . ILE A 1 292 ? -9.713 -16.456 -5.317 1.00 77.62 292 ILE A O 1
ATOM 2294 N N . HIS A 1 293 ? -11.297 -16.363 -3.732 1.00 68.38 293 HIS A N 1
ATOM 2295 C CA . HIS A 1 293 ? -11.857 -17.682 -4.029 1.00 68.38 293 HIS A CA 1
ATOM 2296 C C . HIS A 1 293 ? -12.998 -17.631 -5.052 1.00 68.38 293 HIS A C 1
ATOM 2298 O O . HIS A 1 293 ? -13.257 -18.628 -5.718 1.00 68.38 293 HIS A O 1
ATOM 2304 N N . ASN A 1 294 ? -13.660 -16.478 -5.200 1.00 68.06 294 ASN A N 1
ATOM 2305 C CA . ASN A 1 294 ? -14.749 -16.259 -6.150 1.00 68.06 294 ASN A CA 1
ATOM 2306 C C . ASN A 1 294 ? -14.681 -14.844 -6.732 1.00 68.06 294 ASN A C 1
ATOM 2308 O O . ASN A 1 294 ? -14.473 -13.878 -5.999 1.00 68.06 294 ASN A O 1
ATOM 2312 N N . LEU A 1 295 ? -14.922 -14.712 -8.037 1.00 66.94 295 LEU A N 1
ATOM 2313 C CA . LEU A 1 295 ? -15.141 -13.410 -8.665 1.00 66.94 295 LEU A CA 1
ATOM 2314 C C . LEU A 1 295 ? -16.586 -12.980 -8.408 1.00 66.94 295 LEU A C 1
ATOM 2316 O O . LEU A 1 295 ? -17.532 -13.649 -8.830 1.00 66.94 295 LEU A O 1
ATOM 2320 N N . ILE A 1 296 ? -16.758 -11.874 -7.690 1.00 65.56 296 ILE A N 1
ATOM 2321 C CA . ILE A 1 296 ? -18.077 -11.332 -7.382 1.00 65.56 296 ILE A CA 1
ATOM 2322 C C . ILE A 1 296 ? -18.638 -10.695 -8.656 1.00 65.56 296 ILE A C 1
ATOM 2324 O O . ILE A 1 296 ? -18.158 -9.662 -9.112 1.00 65.56 296 ILE A O 1
ATOM 2328 N N . ASN A 1 297 ? -19.681 -11.297 -9.228 1.00 54.91 297 ASN A N 1
ATOM 2329 C CA . ASN A 1 297 ? -20.419 -10.729 -10.358 1.00 54.91 297 ASN A CA 1
ATOM 2330 C C . ASN A 1 297 ? -21.460 -9.709 -9.861 1.00 54.91 297 ASN A C 1
ATOM 2332 O O . ASN A 1 297 ? -22.663 -9.868 -10.071 1.00 54.91 297 ASN A O 1
ATOM 2336 N N . LYS A 1 298 ? -21.011 -8.701 -9.108 1.00 55.50 298 LYS A N 1
ATOM 2337 C CA . LYS A 1 298 ? -21.816 -7.504 -8.854 1.00 55.50 298 LYS A CA 1
ATOM 2338 C C . LYS A 1 298 ? -21.596 -6.601 -10.062 1.00 55.50 298 LYS A C 1
ATOM 2340 O O . LYS A 1 298 ? -20.462 -6.331 -10.433 1.00 55.50 298 LYS A O 1
ATOM 2345 N N . VAL A 1 299 ? -22.677 -6.221 -10.734 1.00 46.19 299 VAL A N 1
ATOM 2346 C CA . VAL A 1 299 ? -22.610 -5.270 -11.847 1.00 46.19 299 VAL A CA 1
ATOM 2347 C C . VAL A 1 299 ? -22.212 -3.920 -11.243 1.00 46.19 299 VAL A C 1
ATOM 2349 O O . VAL A 1 299 ? -23.003 -3.355 -10.488 1.00 46.19 299 VAL A O 1
ATOM 2352 N N . TYR A 1 300 ? -20.980 -3.481 -11.507 1.00 49.31 300 TYR A N 1
ATOM 2353 C CA . TYR A 1 300 ? -20.443 -2.167 -11.136 1.00 49.31 300 TYR A CA 1
ATOM 2354 C C . TYR A 1 300 ? -20.674 -1.165 -12.270 1.00 49.31 300 TYR A C 1
ATOM 2356 O O . TYR A 1 300 ? -20.413 -1.532 -13.443 1.00 49.31 300 TYR A O 1
#

Secondary structure (DSSP, 8-state):
----PPPPP--------SHHHHHHHHHHHHHHTT--GGGHHHHHHHHHTT---GGGTEEEEE-TTSS-EEEEE-SS---TT--------S----HHHHHHHHHHSTTHHHHHHHHTT------S---------------HHHHHHHHHHHHHHH-TTS--EEE--SS---HHHHHHHTHHHH-TT--EEE-TT-----HHHHHHHHTT-TT--EEE-TTSHHHHT--SHHHHHHHHH-TT--EETTEE-TT--HHHHHHHTTSSBTTBSS----GGGSGGG-S----TTS---S------

pLDDT: mean 80.74, std 18.16, range [27.36, 97.81]

Foldseek 3Di:
DDDDDDDDDDPDDDDPPDLVSVCVVCVVVCVVVVQDPVCSVVVVVCVSVVDACVVVFWDWDADPVQQDIDIDGPDPDDDVSRYDGDDDDLDDDDPVCVVVCCVPPPCSVVVVCVVRSNDPPDDDDDDDDDDDPDPDPDQLLRQLVVVLVVCVVVHLPRAQEEAPELNQDELVNLVVSLCCVSNLQHAYYEHHQYAYADLVSVLVSLLSNQNYQEYAHHNYNNVVVDPCPSVVSNCVSHVNHQYYNQAGDPNHDQQNQLVQQVLDDRVRPPDPPDPVSDPVVRPDGDCPPRPPPDDDPDDD

Organism: Lithospermum erythrorhizon (NCBI:txid34254)

Sequence (300 aa):
MSPTTTSATAYGGAKLQTFDDFVTVHGILLAASGVPKSLHRLLYQKLTSEAFDGGDYFQVEQVEDGRQRRLVCLKESIGKDSNVFLVDHAWTFRLADAFNQLQEVPGLAERMAAMMCVDVETFQDEEKPAKEESNEKFDAMEIVMREVSKSKEEGADAVRWLELDELEIDDSMLVSLDIPSKFPNLLALSLYGNKLEDVEVVSKEITQLKNLRALWLNDNPIVKNGDGHLAEAILQGCPNLEIYNSKFTQNFAEFALGFCGGIYEKDNPGYPKSSDHSLRIITSLDLSNRDIHNLINKVY

Radius of gyration: 25.67 Å; chains: 1; bounding box: 53×81×60 Å

InterPro domains:
  IPR027749 Tubulin--tyrosine ligase-like protein 12 [PTHR46088] (16-132)
  IPR032675 Leucine-rich repeat domain superfamily [G3DSA:3.80.10.10] (99-251)
  IPR057954 Tubulin--tyrosine ligase-like protein 12, SET-like domain [PF25556] (80-122)